Protein AF-A0A958DBQ3-F1 (afdb_monomer)

Radius of gyration: 21.66 Å; Cα contacts (8 Å, |Δi|>4): 404; chains: 1; bounding box: 48×77×52 Å

Structure (mmCIF, N/CA/C/O backbone):
data_AF-A0A958DBQ3-F1
#
_entry.id   AF-A0A958DBQ3-F1
#
loop_
_atom_site.group_PDB
_atom_site.id
_atom_site.type_symbol
_atom_site.label_atom_id
_atom_site.label_alt_id
_atom_site.label_comp_id
_atom_site.label_asym_id
_atom_site.label_entity_id
_atom_site.label_seq_id
_atom_site.pdbx_PDB_ins_code
_atom_site.Cartn_x
_atom_site.Cartn_y
_atom_site.Cartn_z
_atom_site.occupancy
_atom_site.B_iso_or_equiv
_atom_site.auth_seq_id
_atom_site.auth_comp_id
_atom_site.auth_asym_id
_atom_site.auth_atom_id
_atom_site.pdbx_PDB_model_num
ATOM 1 N N . PRO A 1 1 ? 25.104 -14.028 9.099 1.00 62.03 1 PRO A N 1
ATOM 2 C CA . PRO A 1 1 ? 24.432 -14.965 8.173 1.00 62.03 1 PRO A CA 1
ATOM 3 C C . PRO A 1 1 ? 24.845 -16.421 8.430 1.00 62.03 1 PRO A C 1
ATOM 5 O O . PRO A 1 1 ? 26.028 -16.694 8.644 1.00 62.03 1 PRO A O 1
ATOM 8 N N . SER A 1 2 ? 23.873 -17.334 8.445 1.00 80.88 2 SER A N 1
ATOM 9 C CA . SER A 1 2 ? 24.118 -18.783 8.431 1.00 80.88 2 SER A CA 1
ATOM 10 C C . SER A 1 2 ? 24.524 -19.256 7.020 1.00 80.88 2 SER A C 1
ATOM 12 O O . SER A 1 2 ? 24.366 -18.526 6.042 1.00 80.88 2 SER A O 1
ATOM 14 N N . ILE A 1 3 ? 25.065 -20.475 6.890 1.00 79.69 3 ILE A N 1
ATOM 15 C CA . ILE A 1 3 ? 25.404 -21.056 5.572 1.00 79.69 3 ILE A CA 1
ATOM 16 C C . ILE A 1 3 ? 24.143 -21.220 4.707 1.00 79.69 3 ILE A C 1
ATOM 18 O O . ILE A 1 3 ? 24.190 -20.971 3.507 1.00 79.69 3 ILE A O 1
ATOM 22 N N . GLU A 1 4 ? 23.018 -21.601 5.314 1.00 79.31 4 GLU A N 1
ATOM 23 C CA . GLU A 1 4 ? 21.733 -21.765 4.621 1.00 79.31 4 GLU A CA 1
ATOM 24 C C . GLU A 1 4 ? 21.202 -20.433 4.081 1.00 79.31 4 GLU A C 1
ATOM 26 O O . GLU A 1 4 ? 20.741 -20.377 2.946 1.00 79.31 4 GLU A O 1
ATOM 31 N N . GLU A 1 5 ? 21.345 -19.345 4.842 1.00 76.69 5 GLU A N 1
ATOM 32 C CA . GLU A 1 5 ? 20.965 -18.003 4.384 1.00 76.69 5 GLU A CA 1
ATOM 33 C C . GLU A 1 5 ? 21.815 -17.540 3.199 1.00 76.69 5 GLU A C 1
ATOM 35 O O . GLU A 1 5 ? 21.278 -17.019 2.226 1.00 76.69 5 GLU A O 1
ATOM 40 N N . ALA A 1 6 ? 23.130 -17.769 3.248 1.00 84.56 6 ALA A N 1
ATOM 41 C CA . ALA A 1 6 ? 24.018 -17.416 2.143 1.00 84.56 6 ALA A CA 1
ATOM 42 C C . ALA A 1 6 ? 23.684 -18.208 0.865 1.00 84.56 6 ALA A C 1
ATOM 44 O O . ALA A 1 6 ? 23.748 -17.665 -0.235 1.00 84.56 6 ALA A O 1
ATOM 45 N N . LEU A 1 7 ? 23.298 -19.481 0.998 1.00 85.88 7 LEU A N 1
ATOM 46 C CA . LEU A 1 7 ? 22.858 -20.301 -0.133 1.00 85.88 7 LEU A CA 1
ATOM 47 C C . LEU A 1 7 ? 21.510 -19.834 -0.698 1.00 85.88 7 LEU A C 1
ATOM 49 O O . LEU A 1 7 ? 21.363 -19.779 -1.918 1.00 85.88 7 LEU A O 1
ATOM 53 N N . ALA A 1 8 ? 20.558 -19.460 0.162 1.00 86.38 8 ALA A N 1
ATOM 54 C CA . ALA A 1 8 ? 19.279 -18.898 -0.265 1.00 86.38 8 ALA A CA 1
ATOM 55 C C . ALA A 1 8 ? 19.474 -17.583 -1.036 1.00 86.38 8 ALA A C 1
ATOM 57 O O . ALA A 1 8 ? 18.908 -17.412 -2.112 1.00 86.38 8 ALA A O 1
ATOM 58 N N . GLU A 1 9 ? 20.335 -16.687 -0.548 1.00 89.56 9 GLU A N 1
ATOM 59 C CA . GLU A 1 9 ? 20.650 -15.440 -1.251 1.00 89.56 9 GLU A CA 1
ATOM 60 C C . GLU A 1 9 ? 21.305 -15.677 -2.614 1.00 89.56 9 GLU A C 1
ATOM 62 O O . GLU A 1 9 ? 20.991 -14.950 -3.553 1.00 89.56 9 GLU A O 1
ATOM 67 N N . ILE A 1 10 ? 22.183 -16.681 -2.747 1.00 91.81 10 ILE A N 1
ATOM 68 C CA . ILE A 1 10 ? 22.793 -17.047 -4.038 1.00 91.81 10 ILE A CA 1
ATOM 69 C C . ILE A 1 10 ? 21.729 -17.549 -5.020 1.00 91.81 10 ILE A C 1
ATOM 71 O O . ILE A 1 10 ? 21.746 -17.164 -6.186 1.00 91.81 10 ILE A O 1
ATOM 75 N N . PHE A 1 11 ? 20.801 -18.389 -4.557 1.00 94.06 11 PHE A N 1
ATOM 76 C CA . PHE A 1 11 ? 19.722 -18.914 -5.395 1.00 94.06 11 PHE A CA 1
ATOM 77 C C . PHE A 1 11 ? 18.765 -17.811 -5.867 1.00 94.06 11 PHE A C 1
ATOM 79 O O . PHE A 1 11 ? 18.335 -17.824 -7.015 1.00 94.06 11 PHE A O 1
ATOM 86 N N . LEU A 1 12 ? 18.489 -16.832 -5.003 1.00 97.00 12 LEU A N 1
ATOM 87 C CA . LEU A 1 12 ? 17.578 -15.723 -5.281 1.00 97.00 12 LEU A CA 1
ATOM 88 C C . LEU A 1 12 ? 18.221 -14.567 -6.070 1.00 97.00 12 LEU A C 1
ATOM 90 O O . LEU A 1 12 ? 17.503 -13.645 -6.448 1.00 97.00 12 LEU A O 1
ATOM 94 N N . GLN A 1 13 ? 19.535 -14.584 -6.356 1.00 96.00 13 GLN A N 1
ATOM 95 C CA . GLN A 1 13 ? 20.216 -13.487 -7.079 1.00 96.00 13 GLN A CA 1
ATOM 96 C C . GLN A 1 13 ? 19.509 -13.023 -8.362 1.00 96.00 13 GLN A C 1
ATOM 98 O O . GLN A 1 13 ? 19.436 -11.808 -8.546 1.00 96.00 13 GLN A O 1
ATOM 103 N N . PRO A 1 14 ? 18.947 -13.910 -9.213 1.00 97.88 14 PRO A N 1
ATOM 104 C CA . PRO A 1 14 ? 18.244 -13.474 -10.418 1.00 97.88 14 PRO A CA 1
ATOM 105 C C . PRO A 1 14 ? 17.126 -12.464 -10.141 1.00 97.88 14 PRO A C 1
ATOM 107 O O . PRO A 1 14 ? 16.939 -11.553 -10.937 1.00 97.88 14 PRO A O 1
ATOM 110 N N . VAL A 1 15 ? 16.443 -12.579 -8.995 1.00 98.12 15 VAL A N 1
ATOM 111 C CA . VAL A 1 15 ? 15.391 -11.650 -8.551 1.00 98.12 15 VAL A CA 1
ATOM 112 C C . VAL A 1 15 ? 15.963 -10.527 -7.679 1.00 98.12 15 VAL A C 1
ATOM 114 O O . VAL A 1 15 ? 15.576 -9.368 -7.822 1.00 98.12 15 VAL A O 1
ATOM 117 N N . LEU A 1 16 ? 16.915 -10.829 -6.787 1.00 98.06 16 LEU A N 1
ATOM 118 C CA . LEU A 1 16 ? 17.450 -9.832 -5.852 1.00 98.06 16 LEU A CA 1
ATOM 119 C C . LEU A 1 16 ? 18.274 -8.740 -6.541 1.00 98.06 16 LEU A C 1
ATOM 121 O O . LEU A 1 16 ? 18.273 -7.602 -6.076 1.00 98.06 16 LEU A O 1
ATOM 125 N N . ASP A 1 17 ? 18.974 -9.049 -7.628 1.00 98.00 17 ASP A N 1
ATOM 126 C CA . ASP A 1 17 ? 19.778 -8.066 -8.357 1.00 98.00 17 ASP A CA 1
ATOM 127 C C . ASP A 1 17 ? 18.940 -6.975 -9.038 1.00 98.00 17 ASP A C 1
ATOM 129 O O . ASP A 1 17 ? 19.224 -5.795 -8.804 1.00 98.00 17 ASP A O 1
ATOM 133 N N . PRO A 1 18 ? 17.907 -7.290 -9.846 1.00 98.44 18 PRO A N 1
ATOM 134 C CA . PRO A 1 18 ? 17.014 -6.258 -10.360 1.00 98.44 18 PRO A CA 1
ATOM 135 C C . PRO A 1 18 ? 16.229 -5.574 -9.236 1.00 98.44 18 PRO A C 1
ATOM 137 O O . PRO A 1 18 ? 16.065 -4.356 -9.287 1.00 98.44 18 PRO A O 1
ATOM 140 N N . PHE A 1 19 ? 15.849 -6.296 -8.173 1.00 98.62 19 PHE A N 1
ATOM 141 C CA . PHE A 1 19 ? 15.177 -5.685 -7.025 1.00 98.62 19 PHE A CA 1
ATOM 142 C C . PHE A 1 19 ? 16.030 -4.596 -6.364 1.00 98.62 19 PHE A C 1
ATOM 144 O O . PHE A 1 19 ? 15.541 -3.497 -6.147 1.00 98.62 19 PHE A O 1
ATOM 151 N N . ARG A 1 20 ? 17.324 -4.840 -6.109 1.00 98.19 20 ARG A N 1
ATOM 152 C CA . ARG A 1 20 ? 18.241 -3.833 -5.532 1.00 98.19 20 ARG A CA 1
ATOM 153 C C . ARG A 1 20 ? 18.462 -2.626 -6.445 1.00 98.19 20 ARG A C 1
ATOM 155 O O . ARG A 1 20 ? 18.729 -1.528 -5.964 1.00 98.19 20 ARG A O 1
ATOM 162 N N . LYS A 1 21 ? 18.385 -2.811 -7.765 1.00 97.81 21 LYS A N 1
ATOM 163 C CA . LYS A 1 21 ? 18.495 -1.697 -8.721 1.00 97.81 21 LYS A CA 1
ATOM 164 C C . LYS A 1 21 ? 17.275 -0.787 -8.691 1.00 97.81 21 LYS A C 1
ATOM 166 O O . LYS A 1 21 ? 17.428 0.390 -9.002 1.00 97.81 21 LYS A O 1
ATOM 171 N N . LEU A 1 22 ? 16.108 -1.326 -8.354 1.00 98.06 22 LEU A N 1
ATOM 172 C CA . LEU A 1 22 ? 14.872 -0.571 -8.196 1.00 98.06 22 LEU A CA 1
ATOM 173 C C . LEU A 1 22 ? 14.754 0.010 -6.780 1.00 98.06 22 LEU A C 1
ATOM 175 O O . LEU A 1 22 ? 14.619 1.212 -6.610 1.00 98.06 22 LEU A 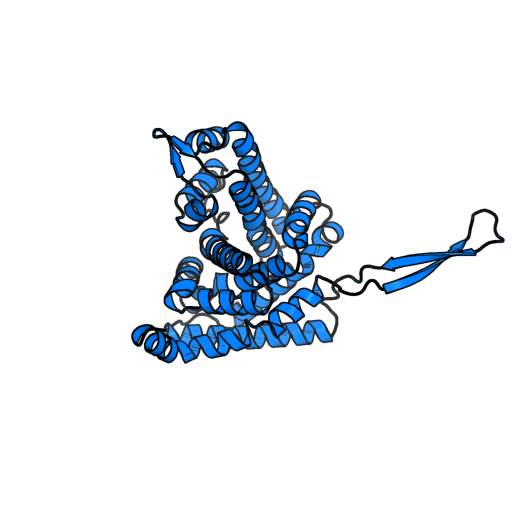O 1
ATOM 179 N N . VAL A 1 23 ? 14.851 -0.839 -5.759 1.00 97.38 23 VAL A N 1
ATOM 180 C CA . VAL A 1 23 ? 14.668 -0.472 -4.353 1.00 97.38 23 VAL A CA 1
ATOM 181 C C . VAL A 1 23 ? 16.031 -0.266 -3.703 1.00 97.38 23 VAL A C 1
ATOM 183 O O . VAL A 1 23 ? 16.661 -1.198 -3.199 1.00 97.38 23 VAL A O 1
ATOM 186 N N . ASN A 1 24 ? 16.496 0.978 -3.737 1.00 96.38 24 ASN A N 1
ATOM 187 C CA . ASN A 1 24 ? 17.701 1.447 -3.061 1.00 96.38 24 ASN A CA 1
ATOM 188 C C . ASN A 1 24 ? 17.506 2.885 -2.558 1.00 96.38 24 ASN A C 1
ATOM 190 O O . ASN A 1 24 ? 16.540 3.550 -2.922 1.00 96.38 24 ASN A O 1
ATOM 194 N N . ALA A 1 25 ? 18.432 3.344 -1.715 1.00 94.88 25 ALA A N 1
ATOM 195 C CA . ALA A 1 25 ? 18.329 4.641 -1.054 1.00 94.88 25 ALA A CA 1
ATOM 196 C C . ALA A 1 25 ? 18.290 5.815 -2.042 1.00 94.88 25 ALA A C 1
ATOM 198 O O . ALA A 1 25 ? 17.515 6.738 -1.839 1.00 94.88 25 ALA A O 1
ATOM 199 N N . GLU A 1 26 ? 19.081 5.761 -3.118 1.00 95.12 26 GLU A N 1
ATOM 200 C CA . GLU A 1 26 ? 19.128 6.813 -4.142 1.00 95.12 26 GLU A CA 1
ATOM 201 C C . GLU A 1 26 ? 17.785 6.939 -4.870 1.00 95.12 26 GLU A C 1
ATOM 203 O O . GLU A 1 26 ? 17.248 8.035 -4.970 1.00 95.12 26 GLU A O 1
ATOM 208 N N . MET A 1 27 ? 17.199 5.816 -5.301 1.00 96.62 27 MET A N 1
ATOM 209 C CA . MET A 1 27 ? 15.901 5.811 -5.982 1.00 96.62 27 MET A CA 1
ATOM 210 C C . MET A 1 27 ? 14.765 6.286 -5.070 1.00 96.62 27 MET A C 1
ATOM 212 O O . MET A 1 27 ? 13.932 7.091 -5.479 1.00 96.62 27 MET A O 1
ATOM 216 N N . LEU A 1 28 ? 14.719 5.794 -3.827 1.00 95.19 28 LEU A N 1
ATOM 217 C CA . LEU A 1 28 ? 13.678 6.194 -2.878 1.00 95.19 28 LEU A CA 1
ATOM 218 C C . LEU A 1 28 ? 13.803 7.672 -2.494 1.00 95.19 28 LEU A C 1
ATOM 220 O O . LEU A 1 28 ? 12.780 8.345 -2.396 1.00 95.19 28 LEU A O 1
ATOM 224 N N . ALA A 1 29 ? 15.026 8.182 -2.319 1.00 92.25 29 ALA A N 1
ATOM 225 C CA . ALA A 1 29 ? 15.263 9.601 -2.070 1.00 92.25 29 ALA A CA 1
ATOM 226 C C . ALA A 1 29 ? 14.830 10.453 -3.270 1.00 92.25 29 ALA A C 1
ATOM 228 O O . ALA A 1 29 ? 14.044 11.373 -3.085 1.00 92.25 29 ALA A O 1
ATOM 229 N N . ALA A 1 30 ? 15.236 10.089 -4.492 1.00 93.25 30 ALA A N 1
ATOM 230 C CA . ALA A 1 30 ? 14.870 10.818 -5.707 1.00 93.25 30 ALA A CA 1
ATOM 231 C C . ALA A 1 30 ? 13.347 10.922 -5.890 1.00 93.25 30 ALA A C 1
ATOM 233 O O . ALA A 1 30 ? 12.833 12.001 -6.152 1.00 93.25 30 ALA A O 1
ATOM 234 N N . LEU A 1 31 ? 12.607 9.825 -5.692 1.00 94.06 31 LEU A N 1
ATOM 235 C CA . LEU A 1 31 ? 11.139 9.839 -5.767 1.00 94.06 31 LEU A CA 1
ATOM 236 C C . LEU A 1 31 ? 10.495 10.628 -4.624 1.00 94.06 31 LEU A C 1
ATOM 238 O O . LEU A 1 31 ? 9.451 11.242 -4.810 1.00 94.06 31 LEU A O 1
ATOM 242 N N . THR A 1 32 ? 11.107 10.622 -3.442 1.00 90.44 32 THR A N 1
ATOM 243 C CA . THR A 1 32 ? 10.608 11.398 -2.304 1.00 90.44 32 THR A CA 1
ATOM 244 C C . THR A 1 32 ? 10.839 12.899 -2.503 1.00 90.44 32 THR A C 1
ATOM 246 O O . THR A 1 32 ? 9.987 13.697 -2.126 1.00 90.44 32 THR A O 1
ATOM 249 N N . GLU A 1 33 ? 11.948 13.297 -3.130 1.00 88.12 33 GLU A N 1
ATOM 250 C CA . GLU A 1 33 ? 12.244 14.694 -3.474 1.00 88.12 33 GLU A CA 1
ATOM 251 C C . GLU A 1 33 ? 11.235 15.285 -4.467 1.00 88.12 33 GLU A C 1
ATOM 253 O O . GLU A 1 33 ? 10.981 16.486 -4.407 1.00 88.12 33 GLU A O 1
ATOM 258 N N . VAL A 1 34 ? 10.611 14.459 -5.321 1.00 88.62 34 VAL A N 1
ATOM 259 C CA . VAL A 1 34 ? 9.531 14.900 -6.227 1.00 88.62 34 VAL A CA 1
ATOM 260 C C . VAL A 1 34 ? 8.351 15.482 -5.447 1.00 88.62 34 VAL A C 1
ATOM 262 O O . VAL A 1 34 ? 7.780 16.479 -5.866 1.00 88.62 34 VAL A O 1
ATOM 265 N N . VAL A 1 35 ? 7.997 14.875 -4.311 1.00 80.94 35 VAL A N 1
ATOM 266 C CA . VAL A 1 35 ? 6.777 15.189 -3.537 1.00 80.94 35 VAL A CA 1
ATOM 267 C C . VAL A 1 35 ? 7.037 15.958 -2.251 1.00 80.94 35 VAL A C 1
ATOM 269 O O . VAL A 1 35 ? 6.117 16.491 -1.636 1.00 80.94 35 VAL A O 1
ATOM 272 N N . MET A 1 36 ? 8.291 15.999 -1.814 1.00 73.38 36 MET A N 1
ATOM 273 C CA . MET A 1 36 ? 8.743 16.789 -0.681 1.00 73.38 36 MET A CA 1
ATOM 274 C C . MET A 1 36 ? 9.793 17.783 -1.177 1.00 73.38 36 MET A C 1
ATOM 276 O O . MET A 1 36 ? 10.992 17.534 -1.000 1.00 73.38 36 MET A O 1
ATOM 280 N N . PRO A 1 37 ? 9.382 18.910 -1.784 1.00 57.44 37 PRO A N 1
ATOM 281 C CA . PRO A 1 37 ? 10.332 19.924 -2.195 1.00 57.44 37 PRO A CA 1
ATOM 282 C C . PRO A 1 37 ? 11.106 20.384 -0.962 1.00 57.44 37 PRO A C 1
ATOM 284 O O . PRO A 1 37 ? 10.551 20.919 -0.003 1.00 57.44 37 PRO A O 1
ATOM 287 N N . VAL A 1 38 ? 12.420 20.173 -0.983 1.00 47.09 38 VAL A N 1
ATOM 288 C CA . VAL A 1 38 ? 13.342 20.699 0.037 1.00 47.09 38 VAL A CA 1
ATOM 289 C C . VAL A 1 38 ? 13.436 22.231 -0.065 1.00 47.09 38 VAL A C 1
ATOM 291 O O . VAL A 1 38 ? 13.888 22.901 0.865 1.00 47.09 38 VAL A O 1
ATOM 294 N N . ALA A 1 39 ? 13.016 22.797 -1.199 1.00 41.16 39 ALA A N 1
ATOM 295 C CA . ALA A 1 39 ? 13.152 24.203 -1.519 1.00 41.16 39 ALA A CA 1
ATOM 296 C C . ALA A 1 39 ? 11.853 24.970 -1.257 1.00 41.16 39 ALA A C 1
ATOM 298 O O . ALA A 1 39 ? 10.913 24.960 -2.044 1.00 41.16 39 ALA A O 1
ATOM 299 N N . VAL A 1 40 ? 11.884 25.712 -0.160 1.00 43.16 40 VAL A N 1
ATOM 300 C CA . VAL A 1 40 ? 11.288 27.040 -0.085 1.00 43.16 40 VAL A CA 1
ATOM 301 C C . VAL A 1 40 ? 12.002 27.916 -1.114 1.00 43.16 40 VAL A C 1
ATOM 303 O O . VAL A 1 40 ? 13.172 28.255 -0.909 1.00 43.16 40 VAL A O 1
ATOM 306 N N . GLU A 1 41 ? 11.347 28.296 -2.210 1.00 42.88 41 GLU A N 1
ATOM 307 C CA . GLU A 1 41 ? 11.800 29.492 -2.922 1.00 42.88 41 GLU A CA 1
ATOM 308 C C . GLU A 1 41 ? 11.303 30.716 -2.159 1.00 42.88 41 GLU A C 1
ATOM 310 O O . GLU A 1 41 ? 10.119 30.851 -1.851 1.00 42.88 41 GLU A O 1
ATOM 315 N N . MET A 1 42 ? 12.237 31.604 -1.832 1.00 43.22 42 MET A N 1
ATOM 316 C CA . MET A 1 42 ? 11.915 32.934 -1.343 1.00 43.22 42 MET A CA 1
ATOM 317 C C . MET A 1 42 ? 11.582 33.801 -2.546 1.00 43.22 42 MET A C 1
ATOM 319 O O . MET A 1 42 ? 12.480 34.226 -3.275 1.00 43.22 42 MET A O 1
ATOM 323 N N . ALA A 1 43 ? 10.295 34.031 -2.773 1.00 47.44 43 ALA A N 1
ATOM 324 C CA . ALA A 1 43 ? 9.859 34.992 -3.769 1.00 47.44 43 ALA A CA 1
ATOM 325 C C . ALA A 1 43 ? 9.658 36.357 -3.109 1.00 47.44 43 ALA A C 1
ATOM 327 O O . ALA A 1 43 ? 8.893 36.482 -2.151 1.00 47.44 43 ALA A O 1
ATOM 328 N N . GLU A 1 44 ? 10.317 37.382 -3.653 1.00 46.66 44 GLU A N 1
ATOM 329 C CA . GLU A 1 44 ? 10.026 38.779 -3.332 1.00 46.66 44 GLU A CA 1
ATOM 330 C C . GLU A 1 44 ? 8.705 39.163 -4.013 1.00 46.66 44 GLU A C 1
ATOM 332 O O . GLU A 1 44 ? 8.648 39.392 -5.226 1.00 46.66 44 GLU A O 1
ATOM 337 N N . VAL A 1 45 ? 7.618 39.220 -3.242 1.00 52.16 45 VAL A N 1
ATOM 338 C CA . VAL A 1 45 ? 6.332 39.729 -3.730 1.00 52.16 45 VAL A CA 1
ATOM 339 C C . VAL A 1 45 ? 6.211 41.194 -3.332 1.00 52.16 45 VAL A C 1
ATOM 341 O O . VAL A 1 45 ? 6.280 41.540 -2.153 1.00 52.16 45 VAL A O 1
ATOM 344 N N . THR A 1 46 ? 6.011 42.062 -4.325 1.00 49.94 46 THR A N 1
ATOM 345 C CA . THR A 1 46 ? 5.702 43.478 -4.103 1.00 49.94 46 THR A CA 1
ATOM 346 C C . THR A 1 46 ? 4.194 43.649 -3.991 1.00 49.94 46 THR A C 1
ATOM 348 O O . THR A 1 46 ? 3.453 43.359 -4.931 1.00 49.94 46 THR A O 1
ATOM 351 N N . VAL A 1 47 ? 3.728 44.103 -2.828 1.00 55.59 47 VAL A N 1
ATOM 352 C CA . VAL A 1 47 ? 2.309 44.396 -2.595 1.00 55.59 47 VAL A CA 1
ATOM 353 C C . VAL A 1 47 ? 2.113 45.910 -2.605 1.00 55.59 47 VAL A C 1
ATOM 355 O O . VAL A 1 47 ? 2.781 46.627 -1.859 1.00 55.59 47 VAL A O 1
ATOM 358 N N . GLU A 1 48 ? 1.211 46.398 -3.461 1.00 50.81 48 GLU A N 1
ATOM 359 C CA . GLU A 1 48 ? 0.767 47.796 -3.444 1.00 50.81 48 GLU A CA 1
ATOM 360 C C . GLU A 1 48 ? -0.154 48.013 -2.234 1.00 50.81 48 GLU A C 1
ATOM 362 O O . GLU A 1 48 ? -1.234 47.421 -2.158 1.00 50.81 48 GLU A O 1
ATOM 367 N N . GLU A 1 49 ? 0.258 48.847 -1.275 1.00 51.66 49 GLU A N 1
ATOM 368 C CA . GLU A 1 49 ? -0.630 49.263 -0.186 1.00 51.66 49 GLU A CA 1
ATOM 369 C C . GLU A 1 49 ? -1.720 50.221 -0.703 1.00 51.66 49 GLU A C 1
ATOM 371 O O . GLU A 1 49 ? -1.484 51.031 -1.603 1.00 51.66 49 GLU A O 1
ATOM 376 N N . GLU A 1 50 ? -2.925 50.157 -0.114 1.00 50.50 50 GLU A N 1
ATOM 377 C CA . GLU A 1 50 ? -4.124 50.898 -0.560 1.00 50.50 50 GLU A CA 1
ATOM 378 C C . GLU A 1 50 ? -3.942 52.434 -0.649 1.00 50.50 50 GLU A C 1
ATOM 380 O O . GLU A 1 50 ? -4.734 53.093 -1.325 1.00 50.50 50 GLU A O 1
ATOM 385 N N . ASP A 1 51 ? -2.894 53.002 -0.037 1.00 55.44 51 ASP A N 1
ATOM 386 C CA . ASP A 1 51 ? -2.560 54.437 -0.063 1.00 55.44 51 ASP A CA 1
ATOM 387 C C . ASP A 1 51 ? -1.386 54.811 -1.007 1.00 55.44 51 ASP A C 1
ATOM 389 O O . ASP A 1 51 ? -0.869 55.927 -0.956 1.00 55.44 51 ASP A O 1
ATOM 393 N N . GLY A 1 52 ? -1.009 53.928 -1.936 1.00 54.91 52 GLY A N 1
ATOM 394 C CA . GLY A 1 52 ? -0.428 54.297 -3.236 1.00 54.91 52 GLY A CA 1
ATOM 395 C C . GLY A 1 52 ? 1.009 54.836 -3.293 1.00 54.91 52 GLY A C 1
ATOM 396 O O . GLY A 1 52 ? 1.426 55.211 -4.387 1.00 54.91 52 GLY A O 1
ATOM 397 N N . ASP A 1 53 ? 1.770 54.871 -2.193 1.00 53.91 53 ASP A N 1
ATOM 398 C CA . ASP A 1 53 ? 3.159 55.381 -2.203 1.00 53.91 53 ASP A CA 1
ATOM 399 C C . ASP A 1 53 ? 4.205 54.482 -1.494 1.00 53.91 53 ASP A C 1
ATOM 401 O O . ASP A 1 53 ? 5.399 54.773 -1.590 1.00 53.91 53 ASP A O 1
ATOM 405 N N . GLU A 1 54 ? 3.821 53.370 -0.848 1.00 48.78 54 GLU A N 1
ATOM 406 C CA . GLU A 1 54 ? 4.766 52.381 -0.287 1.00 48.78 54 GLU A CA 1
ATOM 407 C C . GLU A 1 54 ? 4.491 50.965 -0.830 1.00 48.78 54 GLU A C 1
ATOM 409 O O . GLU A 1 54 ? 3.380 50.444 -0.742 1.00 48.78 54 GLU A O 1
ATOM 414 N N . LEU A 1 55 ? 5.524 50.354 -1.425 1.00 51.56 55 LEU A N 1
ATOM 415 C CA . LEU A 1 55 ? 5.553 48.936 -1.787 1.00 51.56 55 LEU A CA 1
ATOM 416 C C . LEU A 1 55 ? 6.144 48.166 -0.604 1.00 51.56 55 LEU A C 1
ATOM 418 O O . LEU A 1 55 ? 7.287 48.422 -0.220 1.00 51.56 55 LEU A O 1
ATOM 422 N N . ALA A 1 56 ? 5.389 47.226 -0.040 1.00 52.50 56 ALA A N 1
ATOM 423 C CA . ALA A 1 56 ? 5.925 46.286 0.936 1.00 52.50 56 ALA A CA 1
ATOM 424 C C . ALA A 1 56 ? 6.559 45.098 0.196 1.00 52.50 56 ALA A C 1
ATOM 426 O O . ALA A 1 56 ? 5.892 44.436 -0.604 1.00 52.50 56 ALA A O 1
ATOM 427 N N . GLU A 1 57 ? 7.842 44.839 0.456 1.00 50.16 57 GLU A N 1
ATOM 428 C CA . GLU A 1 57 ? 8.527 43.612 0.037 1.00 50.16 57 GLU A CA 1
ATOM 429 C C . GLU A 1 57 ? 8.214 42.522 1.065 1.00 50.16 57 GLU A C 1
ATOM 431 O O . GLU A 1 57 ? 8.603 42.619 2.233 1.00 50.16 57 GLU A O 1
ATOM 436 N N . LEU A 1 58 ? 7.455 41.511 0.643 1.00 52.22 58 LEU A N 1
ATOM 437 C CA . LEU A 1 58 ? 7.195 40.324 1.444 1.00 52.22 58 LEU A CA 1
ATOM 438 C C . LEU A 1 58 ? 7.968 39.146 0.872 1.00 52.22 58 LEU A C 1
ATOM 440 O O . LEU A 1 58 ? 7.813 38.775 -0.290 1.00 52.22 58 LEU A O 1
ATOM 444 N N . ASP A 1 59 ? 8.751 38.549 1.753 1.00 45.38 59 ASP A N 1
ATOM 445 C CA . ASP A 1 59 ? 9.370 37.249 1.594 1.00 45.38 59 ASP A CA 1
ATOM 446 C C . ASP A 1 59 ? 8.287 36.167 1.715 1.00 45.38 59 ASP A C 1
ATOM 448 O O . ASP A 1 59 ? 7.843 35.844 2.822 1.00 45.38 59 ASP A O 1
ATOM 452 N N . VAL A 1 60 ? 7.813 35.640 0.584 1.00 46.16 60 VAL A N 1
ATOM 453 C CA . VAL A 1 60 ? 6.807 34.569 0.569 1.00 46.16 60 VAL A CA 1
ATOM 454 C C . VAL A 1 60 ? 7.493 33.223 0.378 1.00 46.16 60 VAL A C 1
ATOM 456 O O . VAL A 1 60 ? 8.271 33.035 -0.555 1.00 46.16 60 VAL A O 1
ATOM 459 N N . GLU A 1 61 ? 7.178 32.291 1.277 1.00 45.84 61 GLU A N 1
ATOM 460 C CA . GLU A 1 61 ? 7.536 30.879 1.180 1.00 45.84 61 GLU A CA 1
ATOM 461 C C . GLU A 1 61 ? 6.688 30.246 0.066 1.00 45.84 61 GLU A C 1
ATOM 463 O O . GLU A 1 61 ? 5.497 30.002 0.266 1.00 45.84 61 GLU A O 1
ATOM 468 N N . ILE A 1 62 ? 7.257 30.034 -1.126 1.00 45.94 62 ILE A N 1
ATOM 469 C CA . ILE A 1 62 ? 6.563 29.288 -2.183 1.00 45.94 62 ILE A CA 1
ATOM 470 C C . ILE A 1 62 ? 6.939 27.815 -2.052 1.00 45.94 62 ILE A C 1
ATOM 472 O O . ILE A 1 62 ? 8.110 27.446 -2.154 1.00 45.94 62 ILE A O 1
ATOM 476 N N . VAL A 1 63 ? 5.926 26.980 -1.825 1.00 52.44 63 VAL A N 1
ATOM 477 C CA . VAL A 1 63 ? 6.028 25.530 -1.987 1.00 52.44 63 VAL A CA 1
ATOM 478 C C . VAL A 1 63 ? 5.954 25.259 -3.485 1.00 52.44 63 VAL A C 1
ATOM 480 O O . VAL A 1 63 ? 4.948 25.574 -4.115 1.00 52.44 63 VAL A O 1
ATOM 483 N N . VAL A 1 64 ? 7.034 24.748 -4.072 1.00 51.44 64 VAL A N 1
ATOM 484 C CA . VAL A 1 64 ? 7.035 24.343 -5.482 1.00 51.44 64 VAL A CA 1
ATOM 485 C C . VAL A 1 64 ? 6.287 23.018 -5.582 1.00 51.44 64 VAL A C 1
ATOM 487 O O . VAL A 1 64 ? 6.757 22.022 -5.048 1.00 51.44 64 VAL A O 1
ATOM 490 N N . GLU A 1 65 ? 5.120 23.007 -6.217 1.00 58.12 65 GLU A N 1
ATOM 491 C CA . GLU A 1 65 ? 4.352 21.780 -6.460 1.00 58.12 65 GLU A CA 1
ATOM 492 C C . GLU A 1 65 ? 5.149 20.762 -7.289 1.00 58.12 65 GLU A C 1
ATOM 494 O O . GLU A 1 65 ? 6.048 21.113 -8.063 1.00 58.12 65 GLU A O 1
ATOM 499 N N . ALA A 1 66 ? 4.819 19.481 -7.118 1.00 65.06 66 ALA A N 1
ATOM 500 C CA . ALA A 1 66 ? 5.446 18.396 -7.854 1.00 65.06 66 ALA A CA 1
ATOM 501 C C . ALA A 1 66 ? 5.049 18.462 -9.340 1.00 65.06 66 ALA A C 1
ATOM 503 O O . ALA A 1 66 ? 4.000 17.960 -9.738 1.00 65.06 66 ALA A O 1
ATOM 504 N N . ASP A 1 67 ? 5.898 19.045 -10.190 1.00 80.75 67 ASP A N 1
ATOM 505 C CA . ASP A 1 67 ? 5.685 19.009 -11.641 1.00 80.75 67 ASP A CA 1
ATOM 506 C C . ASP A 1 67 ? 6.064 17.630 -12.204 1.00 80.75 67 ASP A C 1
ATOM 508 O O . ASP A 1 67 ? 7.193 17.386 -12.657 1.00 80.75 67 ASP A O 1
ATOM 512 N N . LEU A 1 68 ? 5.091 16.716 -12.168 1.00 85.81 68 LEU A N 1
ATOM 513 C CA . LEU A 1 68 ? 5.215 15.384 -12.752 1.00 85.81 68 LEU A CA 1
ATOM 514 C C . LEU A 1 68 ? 5.419 15.428 -14.272 1.00 85.81 68 LEU A C 1
ATOM 516 O O . LEU A 1 68 ? 5.960 14.472 -14.824 1.00 85.81 68 LEU A O 1
ATOM 520 N N . GLU A 1 69 ? 5.044 16.512 -14.960 1.00 87.75 69 GLU A N 1
ATOM 521 C CA . GLU A 1 69 ? 5.260 16.673 -16.403 1.00 87.75 69 GLU A CA 1
ATOM 522 C C . GLU A 1 69 ? 6.674 17.169 -16.741 1.00 87.75 69 GLU A C 1
ATOM 524 O O . GLU A 1 69 ? 7.079 17.149 -17.912 1.00 87.75 69 GLU A O 1
ATOM 529 N N . SER A 1 70 ? 7.456 17.580 -15.738 1.00 90.56 70 SER A N 1
ATOM 530 C CA . SER A 1 70 ? 8.809 18.071 -15.965 1.00 90.56 70 SER A CA 1
ATOM 531 C C . SER A 1 70 ? 9.686 17.002 -16.645 1.00 90.56 70 SER A C 1
ATOM 533 O O . SER A 1 70 ? 9.603 15.810 -16.322 1.00 90.56 70 SER A O 1
ATOM 535 N N . PRO A 1 71 ? 10.576 17.390 -17.583 1.00 92.81 71 PRO A N 1
ATOM 536 C CA . PRO A 1 71 ? 11.406 16.428 -18.307 1.00 92.81 71 PRO A CA 1
ATOM 537 C C . PRO A 1 71 ? 12.266 15.545 -17.397 1.00 92.81 71 PRO A C 1
ATOM 539 O O . PRO A 1 71 ? 12.465 14.371 -17.702 1.00 92.81 71 PRO A O 1
ATOM 542 N N . ASP A 1 72 ? 12.766 16.095 -16.288 1.00 92.19 72 ASP A N 1
ATOM 543 C CA . ASP A 1 72 ? 13.619 15.363 -15.350 1.00 92.19 72 ASP A CA 1
ATOM 544 C C . ASP A 1 72 ? 12.817 14.315 -14.561 1.00 92.19 72 ASP A C 1
ATOM 546 O O . ASP A 1 72 ? 13.276 13.178 -14.419 1.00 92.19 72 ASP A O 1
ATOM 550 N N . VAL A 1 73 ? 11.592 14.645 -14.125 1.00 93.62 73 VAL A N 1
ATOM 551 C CA . VAL A 1 73 ? 10.698 13.683 -13.460 1.00 93.62 73 VAL A CA 1
ATO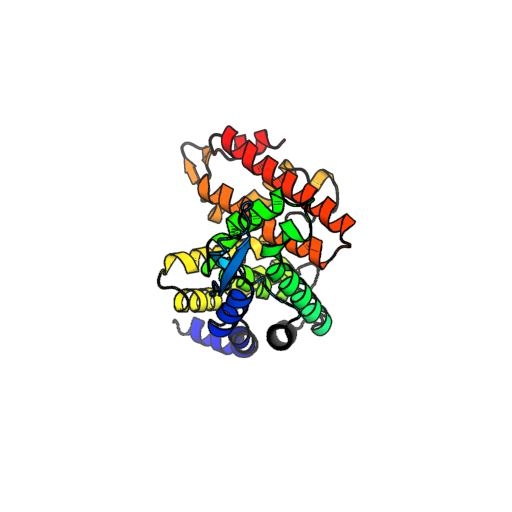M 552 C C . VAL A 1 73 ? 10.239 12.603 -14.438 1.00 93.62 73 VAL A C 1
ATOM 554 O O . VAL A 1 73 ? 10.278 11.423 -14.098 1.00 93.62 73 VAL A O 1
ATOM 557 N N . GLN A 1 74 ? 9.905 12.954 -15.681 1.00 96.69 74 GLN A N 1
ATOM 558 C CA . GLN A 1 74 ? 9.541 11.965 -16.701 1.00 96.69 74 GLN A CA 1
ATOM 559 C C . GLN A 1 74 ? 10.686 10.983 -17.001 1.00 96.69 74 GLN A C 1
ATOM 561 O O . GLN A 1 74 ? 10.451 9.780 -17.103 1.00 96.69 74 GLN A O 1
ATOM 566 N N . VAL A 1 75 ? 11.937 11.457 -17.059 1.00 97.56 75 VAL A N 1
ATOM 567 C CA . VAL A 1 75 ? 13.117 10.584 -17.200 1.00 97.56 75 VAL A CA 1
ATOM 568 C C . VAL A 1 75 ? 13.281 9.653 -15.993 1.00 97.56 75 VAL A C 1
ATOM 570 O O . VAL A 1 75 ? 13.624 8.482 -16.170 1.00 97.56 75 VAL A O 1
ATOM 573 N N . LEU A 1 76 ? 13.029 10.142 -14.774 1.00 97.56 76 LEU A N 1
ATOM 574 C CA . LEU A 1 76 ? 13.049 9.316 -13.565 1.00 97.56 76 LEU A CA 1
ATOM 575 C C . LEU A 1 76 ? 11.964 8.229 -13.611 1.00 97.56 76 LEU A C 1
ATOM 577 O O . LEU A 1 76 ? 12.262 7.062 -13.358 1.00 97.56 76 LEU A O 1
ATOM 581 N N . LEU A 1 77 ? 10.730 8.585 -13.975 1.00 98.00 77 LEU A N 1
ATOM 582 C CA . LEU A 1 77 ? 9.609 7.646 -14.087 1.00 98.00 77 LEU A CA 1
ATOM 583 C C . LEU A 1 77 ? 9.849 6.591 -15.180 1.00 98.00 77 LEU A C 1
ATOM 585 O O . LEU A 1 77 ? 9.583 5.408 -14.953 1.00 98.00 77 LEU A O 1
ATOM 589 N N . ASP A 1 78 ? 10.433 6.978 -16.318 1.00 98.31 78 ASP A N 1
ATOM 590 C CA . ASP A 1 78 ? 10.864 6.054 -17.376 1.00 98.31 78 ASP A CA 1
ATOM 591 C C . ASP A 1 78 ? 11.912 5.045 -16.865 1.00 98.31 78 ASP A C 1
ATOM 593 O O . ASP A 1 78 ? 11.812 3.843 -17.141 1.00 98.31 78 ASP A O 1
ATOM 597 N N . ASP A 1 79 ? 12.912 5.503 -16.098 1.00 98.50 79 ASP A N 1
ATOM 598 C CA . ASP A 1 79 ? 13.936 4.628 -15.505 1.00 98.50 79 ASP A CA 1
ATOM 599 C C . ASP A 1 79 ? 13.329 3.674 -14.463 1.00 98.50 79 ASP A C 1
ATOM 601 O O . ASP A 1 79 ? 13.636 2.476 -14.459 1.00 98.50 79 ASP A O 1
ATOM 605 N N . VAL A 1 80 ? 12.420 4.167 -13.614 1.00 98.56 80 VAL A N 1
ATOM 606 C CA . VAL A 1 80 ? 11.689 3.343 -12.639 1.00 98.56 80 VAL A CA 1
ATOM 607 C C . VAL A 1 80 ? 10.872 2.266 -13.345 1.00 98.56 80 VAL A C 1
ATOM 609 O O . VAL A 1 80 ? 11.004 1.088 -13.002 1.00 98.56 80 VAL A O 1
ATOM 612 N N . GLN A 1 81 ? 10.094 2.629 -14.367 1.00 98.69 81 GLN A N 1
ATOM 613 C CA . GLN A 1 81 ? 9.291 1.683 -15.139 1.00 98.69 81 GLN A CA 1
ATOM 614 C C . GLN A 1 81 ? 10.171 0.614 -15.800 1.00 98.69 81 GLN A C 1
ATOM 616 O O . GLN A 1 81 ? 9.875 -0.579 -15.703 1.00 98.69 81 GLN A O 1
ATOM 621 N N . ALA A 1 82 ? 11.290 1.002 -16.420 1.00 98.69 82 ALA A N 1
ATOM 622 C CA . ALA A 1 82 ? 12.213 0.062 -17.057 1.00 98.69 82 ALA A CA 1
ATOM 623 C C . ALA A 1 82 ? 12.846 -0.919 -16.049 1.00 98.69 82 ALA A C 1
ATOM 625 O O . ALA A 1 82 ? 12.998 -2.119 -16.326 1.00 98.69 82 ALA A O 1
ATOM 626 N N . ARG A 1 83 ? 13.200 -0.440 -14.851 1.00 98.75 83 ARG A N 1
ATOM 627 C CA . ARG A 1 83 ? 13.729 -1.281 -13.765 1.00 98.75 83 ARG A CA 1
ATOM 628 C C . ARG A 1 83 ? 12.670 -2.206 -13.192 1.00 98.75 83 ARG A C 1
ATOM 630 O O . ARG A 1 83 ? 12.972 -3.376 -12.955 1.00 98.75 83 ARG A O 1
ATOM 637 N N . TYR A 1 84 ? 11.448 -1.716 -13.013 1.00 98.75 84 TYR A N 1
ATOM 638 C CA . TYR A 1 84 ? 10.325 -2.522 -12.552 1.00 98.75 84 TYR A CA 1
ATOM 639 C C . TYR A 1 84 ? 9.971 -3.615 -13.564 1.00 98.75 84 TYR A C 1
ATOM 641 O O . TYR A 1 84 ? 9.841 -4.776 -13.187 1.00 98.75 84 TYR A O 1
ATOM 649 N N . GLN A 1 85 ? 9.952 -3.299 -14.860 1.00 98.69 85 GLN A N 1
ATOM 650 C CA . GLN A 1 85 ? 9.774 -4.288 -15.924 1.00 98.69 85 GLN A CA 1
ATOM 651 C C . GLN A 1 85 ? 10.878 -5.358 -15.900 1.00 98.69 85 GLN A C 1
ATOM 653 O O . GLN A 1 85 ? 10.604 -6.549 -16.036 1.00 98.69 85 GLN A O 1
ATOM 658 N N . THR A 1 86 ? 12.134 -4.954 -15.679 1.00 98.69 86 THR A N 1
ATOM 659 C CA . THR A 1 86 ? 13.260 -5.895 -15.537 1.00 98.69 86 THR A CA 1
ATOM 660 C C . THR A 1 86 ? 13.085 -6.804 -14.315 1.00 98.69 86 THR A C 1
ATOM 662 O O . THR A 1 86 ? 13.373 -7.999 -14.391 1.00 98.69 86 THR A O 1
ATOM 665 N N . LEU A 1 87 ? 12.608 -6.258 -13.193 1.00 98.69 87 LEU A N 1
ATOM 666 C CA . LEU A 1 87 ? 12.278 -7.032 -11.998 1.00 98.69 87 LEU A CA 1
ATOM 667 C C . LEU A 1 87 ? 11.143 -8.023 -12.274 1.00 98.69 87 LEU A C 1
ATOM 669 O O . LEU A 1 87 ? 11.308 -9.203 -11.988 1.00 98.69 87 LEU A O 1
ATOM 673 N N . LEU A 1 88 ? 10.034 -7.577 -12.863 1.00 98.56 88 LEU A N 1
ATOM 674 C CA . LEU A 1 88 ? 8.900 -8.431 -13.217 1.00 98.56 88 LEU A CA 1
ATOM 675 C C . LEU A 1 88 ? 9.307 -9.567 -14.160 1.00 98.56 88 LEU A C 1
ATOM 677 O O . LEU A 1 88 ? 8.883 -10.699 -13.949 1.00 98.56 88 LEU A O 1
ATOM 681 N N . GLN A 1 89 ? 10.174 -9.301 -15.143 1.00 98.50 89 GLN A N 1
ATOM 682 C CA . GLN A 1 89 ? 10.706 -10.353 -16.010 1.00 98.50 89 GLN A CA 1
ATOM 683 C C . GLN A 1 89 ? 11.501 -11.388 -15.209 1.00 98.50 89 GLN A C 1
ATOM 685 O O . GLN A 1 89 ? 11.301 -12.584 -15.386 1.00 98.50 89 GLN A O 1
ATOM 690 N N . ALA A 1 90 ? 12.367 -10.946 -14.294 1.00 98.44 90 ALA A N 1
ATOM 691 C CA . ALA A 1 90 ? 13.124 -11.861 -13.445 1.00 98.44 90 ALA A CA 1
ATOM 692 C C . ALA A 1 90 ? 12.223 -12.674 -12.502 1.00 98.44 90 ALA A C 1
ATOM 694 O O . ALA A 1 90 ? 12.495 -13.847 -12.260 1.00 98.44 90 ALA A O 1
ATOM 695 N N . VAL A 1 91 ? 11.152 -12.066 -11.985 1.00 98.12 91 VAL A N 1
ATOM 696 C CA . VAL A 1 91 ? 10.129 -12.743 -11.179 1.00 98.12 91 VAL A CA 1
ATOM 697 C C . VAL A 1 91 ? 9.400 -13.801 -12.008 1.00 98.12 91 VAL A C 1
ATOM 699 O O . VAL A 1 91 ? 9.308 -14.942 -11.561 1.00 98.12 91 VAL A O 1
ATOM 702 N N . ALA A 1 92 ? 8.933 -13.452 -13.211 1.00 97.50 92 ALA A N 1
ATOM 703 C CA . ALA A 1 92 ? 8.265 -14.377 -14.124 1.00 97.50 92 ALA A CA 1
ATOM 704 C C . ALA A 1 92 ? 9.184 -15.549 -14.502 1.00 97.50 92 ALA A C 1
ATOM 706 O O . ALA A 1 92 ? 8.795 -16.703 -14.354 1.00 97.50 92 ALA A O 1
ATOM 707 N N . ASP A 1 93 ? 10.432 -15.275 -14.885 1.00 97.62 93 ASP A N 1
ATOM 708 C CA . ASP A 1 93 ? 11.407 -16.309 -15.245 1.00 97.62 93 ASP A CA 1
ATOM 709 C C . ASP A 1 93 ? 11.719 -17.245 -14.065 1.00 97.62 93 ASP A C 1
ATOM 711 O O . ASP A 1 93 ? 11.887 -18.451 -14.245 1.00 97.62 93 ASP A O 1
ATOM 715 N N . PHE A 1 94 ? 11.814 -16.698 -12.849 1.00 97.56 94 PHE A N 1
ATOM 716 C CA . PHE A 1 94 ? 12.172 -17.456 -11.651 1.00 97.56 94 PHE A CA 1
ATOM 717 C C . PHE A 1 94 ? 11.012 -18.290 -11.095 1.00 97.56 94 PHE A C 1
ATOM 719 O O . PHE A 1 94 ? 11.236 -19.395 -10.604 1.00 97.56 94 PHE A O 1
ATOM 726 N N . ALA A 1 95 ? 9.789 -17.762 -11.155 1.00 96.25 95 ALA A N 1
ATOM 727 C CA . ALA A 1 95 ? 8.579 -18.420 -10.665 1.00 96.25 95 ALA A CA 1
ATOM 728 C C . ALA A 1 95 ? 7.794 -19.159 -11.765 1.00 96.25 95 ALA A C 1
ATOM 730 O O . ALA A 1 95 ? 6.708 -19.664 -11.490 1.00 96.25 95 ALA A O 1
ATOM 731 N N . GLU A 1 96 ? 8.345 -19.233 -12.981 1.00 95.50 96 GLU A N 1
ATOM 732 C CA . GLU A 1 96 ? 7.722 -19.847 -14.163 1.00 95.50 96 GLU A CA 1
ATOM 733 C C . GLU A 1 96 ? 6.347 -19.229 -14.504 1.00 95.50 96 GLU A C 1
ATOM 735 O O . GLU A 1 96 ? 5.400 -19.925 -14.865 1.00 95.50 96 GLU A O 1
ATOM 740 N N . GLY A 1 97 ? 6.239 -17.905 -14.366 1.00 94.50 97 GLY A N 1
ATOM 741 C CA . GLY A 1 97 ? 5.049 -17.119 -14.689 1.00 94.50 97 GLY A CA 1
ATOM 742 C C . GLY A 1 97 ? 4.953 -16.728 -16.166 1.00 94.50 97 GLY A C 1
ATOM 743 O O . GLY A 1 97 ? 5.960 -16.578 -16.856 1.00 94.50 97 GLY A O 1
ATOM 744 N N . GLU A 1 98 ? 3.723 -16.522 -16.642 1.00 92.31 98 GLU A N 1
ATOM 745 C CA . GLU A 1 98 ? 3.414 -16.114 -18.024 1.00 92.31 98 GLU A CA 1
ATOM 746 C C . GLU A 1 98 ? 2.680 -14.757 -18.092 1.00 92.31 98 GLU A C 1
ATOM 748 O O . GLU A 1 98 ? 2.052 -14.434 -19.102 1.00 92.31 98 GLU A O 1
ATOM 753 N N . GLY A 1 99 ? 2.722 -13.963 -17.014 1.00 91.38 99 GLY A N 1
ATOM 754 C CA . GLY A 1 99 ? 2.056 -12.662 -16.945 1.00 91.38 99 GLY A CA 1
ATOM 755 C C . GLY A 1 99 ? 2.592 -11.652 -17.966 1.00 91.38 99 GLY A C 1
ATOM 756 O O . GLY A 1 99 ? 3.751 -11.707 -18.385 1.00 91.38 99 GLY A O 1
ATOM 757 N N . ASP A 1 100 ? 1.754 -10.687 -18.355 1.00 96.00 100 ASP A N 1
ATOM 758 C CA . ASP A 1 100 ? 2.160 -9.604 -19.256 1.00 96.00 100 ASP A CA 1
ATOM 759 C C . ASP A 1 100 ? 3.006 -8.568 -18.502 1.00 96.00 100 ASP A C 1
ATOM 761 O O . ASP A 1 100 ? 2.515 -7.579 -17.958 1.00 96.00 100 ASP A O 1
ATOM 765 N N . VAL A 1 101 ? 4.313 -8.823 -18.468 1.00 96.94 101 VAL A N 1
ATOM 766 C CA . VAL A 1 101 ? 5.314 -7.998 -17.782 1.00 96.94 101 VAL A CA 1
ATOM 767 C C . VAL A 1 101 ? 5.294 -6.535 -18.245 1.00 96.94 101 VAL A C 1
ATOM 769 O O . VAL A 1 101 ? 5.536 -5.639 -17.439 1.00 96.94 101 VAL A O 1
ATOM 772 N N . ALA A 1 102 ? 5.008 -6.269 -19.523 1.00 97.44 102 ALA A N 1
ATOM 773 C CA . ALA A 1 102 ? 4.980 -4.903 -20.041 1.00 97.44 102 ALA A CA 1
ATOM 774 C C . ALA A 1 102 ? 3.725 -4.153 -19.573 1.00 97.44 102 ALA A C 1
ATOM 776 O O . ALA A 1 102 ? 3.832 -3.005 -19.142 1.00 97.44 102 ALA A O 1
ATOM 777 N N . ALA A 1 103 ? 2.562 -4.811 -19.607 1.00 97.50 103 ALA A N 1
ATOM 778 C CA . ALA A 1 103 ? 1.320 -4.236 -19.095 1.00 97.50 103 ALA A CA 1
ATOM 779 C C . ALA A 1 103 ? 1.401 -3.964 -17.585 1.00 97.50 103 ALA A C 1
ATOM 781 O O . ALA A 1 103 ? 1.073 -2.866 -17.148 1.00 97.50 103 ALA A O 1
ATOM 782 N N . LEU A 1 104 ? 1.928 -4.914 -16.804 1.00 97.94 104 LEU A N 1
ATOM 783 C CA . LEU A 1 104 ? 2.111 -4.751 -15.357 1.00 97.94 104 LEU A CA 1
ATOM 784 C C . LEU A 1 104 ? 3.085 -3.617 -15.011 1.00 97.94 104 LEU A C 1
ATOM 786 O O . LEU A 1 104 ? 2.907 -2.930 -14.007 1.00 97.94 104 LEU A O 1
ATOM 790 N N . ALA A 1 105 ? 4.119 -3.401 -15.830 1.00 98.38 105 ALA A N 1
ATOM 791 C CA . ALA A 1 105 ? 5.034 -2.285 -15.627 1.00 98.38 105 ALA A CA 1
ATOM 792 C C . ALA A 1 105 ? 4.398 -0.927 -15.942 1.00 98.38 105 ALA A C 1
ATOM 794 O O . ALA A 1 105 ? 4.694 0.044 -15.251 1.00 98.38 105 ALA A O 1
ATOM 795 N N . ALA A 1 106 ? 3.532 -0.853 -16.956 1.00 97.88 106 ALA A N 1
ATOM 796 C CA . ALA A 1 106 ? 2.747 0.349 -17.232 1.00 97.88 106 ALA A CA 1
ATOM 797 C C . ALA A 1 106 ? 1.755 0.644 -16.095 1.00 97.88 106 ALA A C 1
ATOM 799 O O . ALA A 1 106 ? 1.775 1.744 -15.562 1.00 97.88 106 ALA A O 1
ATOM 800 N N . GLU A 1 107 ? 1.005 -0.360 -15.629 1.00 97.25 107 GLU A N 1
ATOM 801 C CA . GLU A 1 107 ? 0.090 -0.220 -14.483 1.00 97.25 107 GLU A CA 1
ATOM 802 C C . GLU A 1 107 ? 0.828 0.253 -13.217 1.00 97.25 107 GLU A C 1
ATOM 804 O O . GLU A 1 107 ? 0.352 1.121 -12.485 1.00 97.25 107 GLU A O 1
ATOM 809 N N . ASN A 1 108 ? 2.033 -0.271 -12.963 1.00 97.81 108 ASN A N 1
ATOM 810 C CA . ASN A 1 108 ? 2.846 0.191 -11.842 1.00 97.81 108 ASN A CA 1
ATOM 811 C C . ASN A 1 108 ? 3.297 1.649 -12.000 1.00 97.81 108 ASN A C 1
ATOM 813 O O . ASN A 1 108 ? 3.360 2.359 -10.999 1.00 97.81 108 ASN A O 1
ATOM 817 N N . ARG A 1 109 ? 3.594 2.113 -13.219 1.00 97.88 109 ARG A N 1
ATOM 818 C CA . ARG A 1 109 ? 3.894 3.530 -13.458 1.00 97.88 109 ARG A CA 1
ATOM 819 C C . ARG A 1 109 ? 2.673 4.399 -13.169 1.00 97.88 109 ARG A C 1
ATOM 821 O O . ARG A 1 109 ? 2.810 5.345 -12.403 1.00 97.88 109 ARG A O 1
ATOM 828 N N . ASP A 1 110 ? 1.506 4.048 -13.701 1.00 97.06 110 ASP A N 1
ATOM 829 C CA . ASP A 1 110 ? 0.271 4.822 -13.508 1.00 97.06 110 ASP A CA 1
ATOM 830 C C . ASP A 1 110 ? -0.072 4.946 -12.009 1.00 97.06 110 ASP A C 1
ATOM 832 O O . ASP A 1 110 ? -0.400 6.022 -11.499 1.00 97.06 110 ASP A O 1
ATOM 836 N N . GLY A 1 111 ? 0.099 3.853 -11.257 1.00 97.75 111 GLY A N 1
ATOM 837 C CA . GLY A 1 111 ? -0.049 3.866 -9.803 1.00 97.75 111 GLY A CA 1
ATOM 838 C C . GLY A 1 111 ? 1.031 4.679 -9.073 1.00 97.75 111 GLY A C 1
ATOM 839 O O . GLY A 1 111 ? 0.735 5.277 -8.040 1.00 97.75 111 GLY A O 1
ATOM 840 N N . LEU A 1 112 ? 2.266 4.734 -9.591 1.00 98.06 112 LEU A N 1
ATOM 841 C CA . LEU A 1 112 ? 3.335 5.559 -9.017 1.00 98.06 112 LEU A CA 1
ATOM 842 C C . LEU A 1 112 ? 3.037 7.042 -9.219 1.00 98.06 112 LEU A C 1
ATOM 844 O O . LEU A 1 112 ? 3.134 7.805 -8.268 1.00 98.06 112 LEU A O 1
ATOM 848 N N . GLU A 1 113 ? 2.649 7.442 -10.428 1.00 96.62 113 GLU A N 1
ATOM 849 C CA . GLU A 1 113 ? 2.259 8.822 -10.735 1.00 96.62 113 GLU A CA 1
ATOM 850 C C . GLU A 1 113 ? 1.092 9.263 -9.845 1.00 96.62 113 GLU A C 1
ATOM 852 O O . GLU A 1 113 ? 1.166 10.310 -9.207 1.00 96.62 113 GLU A O 1
ATOM 857 N N . THR A 1 114 ? 0.084 8.399 -9.687 1.00 96.31 114 THR A N 1
ATOM 858 C CA . THR A 1 114 ? -1.032 8.613 -8.753 1.00 96.31 114 THR A CA 1
ATOM 859 C C . THR A 1 114 ? -0.561 8.770 -7.306 1.00 96.31 114 THR A C 1
ATOM 861 O O . THR A 1 114 ? -1.046 9.630 -6.577 1.00 96.31 114 THR A O 1
ATOM 864 N N . LEU A 1 115 ? 0.369 7.925 -6.851 1.00 95.94 115 LEU A N 1
ATOM 865 C CA . LEU A 1 115 ? 0.924 8.008 -5.501 1.00 95.94 115 LEU A CA 1
ATOM 866 C C . LEU A 1 115 ? 1.682 9.328 -5.288 1.00 95.94 115 LEU A C 1
ATOM 868 O O . LEU A 1 115 ? 1.583 9.916 -4.210 1.00 95.94 115 LEU A O 1
ATOM 872 N N . LEU A 1 116 ? 2.428 9.784 -6.296 1.00 94.12 116 LEU A N 1
ATOM 873 C CA . LEU A 1 116 ? 3.202 11.020 -6.229 1.00 94.12 116 LEU A CA 1
ATOM 874 C C . LEU A 1 116 ? 2.322 12.276 -6.334 1.00 94.12 116 LEU A C 1
ATOM 876 O O . LEU A 1 116 ? 2.694 13.298 -5.774 1.00 94.12 116 LEU A O 1
ATOM 880 N N . SER A 1 117 ? 1.146 12.211 -6.964 1.00 92.31 117 SER A N 1
ATOM 881 C CA . SER A 1 117 ? 0.210 13.345 -7.040 1.00 92.31 117 SER A CA 1
ATOM 882 C C . SER A 1 117 ? -0.686 13.512 -5.805 1.00 92.31 117 SER A C 1
ATOM 884 O O . SER A 1 117 ? -1.404 14.503 -5.686 1.00 92.31 117 SER A O 1
ATOM 886 N N . LEU A 1 118 ? -0.649 12.574 -4.847 1.00 92.38 118 LEU A N 1
ATOM 887 C CA . LEU A 1 118 ? -1.484 12.633 -3.640 1.00 92.38 118 LEU A CA 1
ATOM 888 C C . LEU A 1 118 ? -1.358 13.913 -2.789 1.00 92.38 118 LEU A C 1
ATOM 890 O O . LEU A 1 118 ? -2.369 14.274 -2.180 1.00 92.38 118 LEU A O 1
ATOM 894 N N . PRO A 1 119 ? -0.195 14.593 -2.682 1.00 89.19 119 PRO A N 1
ATOM 895 C CA . PRO A 1 119 ? -0.106 15.879 -1.986 1.00 89.19 119 PRO A CA 1
ATOM 896 C C . PRO A 1 119 ? -1.074 16.932 -2.537 1.00 89.19 119 PRO A C 1
ATOM 898 O O . PRO A 1 119 ? -1.656 17.684 -1.756 1.00 89.19 119 PRO A O 1
ATOM 901 N N . ASP A 1 120 ? -1.324 16.904 -3.846 1.00 88.38 120 ASP A N 1
ATOM 902 C CA . ASP A 1 120 ? -2.130 17.895 -4.563 1.00 88.38 120 ASP A CA 1
ATOM 903 C C . ASP A 1 120 ? -3.603 17.464 -4.688 1.00 88.38 120 ASP A C 1
ATOM 905 O O . ASP A 1 120 ? -4.426 18.147 -5.301 1.00 88.38 120 ASP A O 1
ATOM 909 N N . LEU A 1 121 ? -3.979 16.334 -4.070 1.00 91.12 121 LEU A N 1
ATOM 910 C CA . LEU A 1 121 ? -5.309 15.731 -4.201 1.00 91.12 121 LEU A CA 1
ATOM 911 C C . LEU A 1 121 ? -6.442 16.694 -3.821 1.00 91.12 121 LEU A C 1
ATOM 913 O O . LEU A 1 121 ? -7.490 16.685 -4.461 1.00 91.12 121 LEU A O 1
ATOM 917 N N . ALA A 1 122 ? -6.254 17.513 -2.781 1.00 90.56 122 ALA A N 1
ATOM 918 C CA . ALA A 1 122 ? -7.274 18.467 -2.337 1.00 90.56 122 ALA A CA 1
ATOM 919 C C . ALA A 1 122 ? -7.528 19.581 -3.365 1.00 90.56 122 ALA A C 1
ATOM 921 O O . ALA A 1 122 ? -8.650 20.075 -3.465 1.00 90.56 122 ALA A O 1
ATOM 922 N N . GLU A 1 123 ? -6.491 19.985 -4.099 1.00 89.31 123 GLU A N 1
ATOM 923 C CA . GLU A 1 123 ? -6.582 21.016 -5.129 1.00 89.31 123 GLU A CA 1
ATOM 924 C C . GLU A 1 123 ? -7.178 20.455 -6.417 1.00 89.31 123 GLU A C 1
ATOM 926 O O . GLU A 1 123 ? -8.102 21.042 -6.982 1.00 89.31 123 GLU A O 1
ATOM 931 N N . GLN A 1 124 ? -6.690 19.290 -6.844 1.00 89.56 124 GLN A N 1
ATOM 932 C CA . GLN A 1 124 ? -7.158 18.620 -8.054 1.00 89.56 124 GLN A CA 1
ATOM 933 C C . GLN A 1 124 ? -8.601 18.125 -7.912 1.00 89.56 124 GLN A C 1
ATOM 935 O O . GLN A 1 124 ? -9.360 18.156 -8.878 1.00 89.56 124 GLN A O 1
ATOM 940 N N . MET A 1 125 ? -8.986 17.678 -6.711 1.00 94.06 125 MET A N 1
ATOM 941 C CA . MET A 1 125 ? -10.287 17.065 -6.433 1.00 94.06 125 MET A CA 1
ATOM 942 C C . MET A 1 125 ? -10.891 17.613 -5.128 1.00 94.06 125 MET A C 1
ATOM 944 O O . MET A 1 125 ? -10.843 16.946 -4.085 1.00 94.06 125 MET A O 1
ATOM 948 N N . PRO A 1 126 ? -11.499 18.814 -5.150 1.00 93.94 126 PRO A N 1
ATOM 949 C CA . PRO A 1 126 ? -12.068 19.447 -3.957 1.00 93.94 126 PRO A CA 1
ATOM 950 C C . PRO A 1 126 ? -13.130 18.599 -3.237 1.00 93.94 126 PRO A C 1
ATOM 952 O O . PRO A 1 126 ? -13.301 18.695 -2.023 1.00 93.94 126 PRO A O 1
ATOM 955 N N . GLU A 1 127 ? -13.834 17.720 -3.953 1.00 94.88 127 GLU A N 1
ATOM 956 C CA . GLU A 1 127 ? -14.798 16.764 -3.400 1.00 94.88 127 GLU A CA 1
ATOM 957 C C . GLU A 1 127 ? -14.159 15.781 -2.405 1.00 94.88 127 GLU A C 1
ATOM 959 O O . GLU A 1 127 ? -14.844 15.236 -1.534 1.00 94.88 127 GLU A O 1
ATOM 964 N N . LEU A 1 128 ? -12.847 15.566 -2.516 1.00 95.88 128 LEU A N 1
ATOM 965 C CA . LEU A 1 128 ? -12.062 14.665 -1.682 1.00 95.88 128 LEU A CA 1
ATOM 966 C C . LEU A 1 128 ? -11.306 15.387 -0.558 1.00 95.88 128 LEU A C 1
ATOM 968 O O . LEU A 1 128 ? -10.469 14.758 0.082 1.00 95.88 128 LEU A O 1
ATOM 972 N N . GLU A 1 129 ? -11.622 16.647 -0.236 1.00 94.25 129 GLU A N 1
ATOM 973 C CA . GLU A 1 129 ? -10.913 17.459 0.774 1.00 94.25 129 GLU A CA 1
ATOM 974 C C . GLU A 1 129 ? -10.646 16.707 2.098 1.00 94.25 129 GLU A C 1
ATOM 976 O O . GLU A 1 129 ? -9.526 16.695 2.608 1.00 94.25 129 GLU A O 1
ATOM 981 N N . GLN A 1 130 ? -11.644 16.006 2.651 1.00 92.88 130 GLN A N 1
ATOM 982 C CA . GLN A 1 130 ? -11.478 15.244 3.903 1.00 92.88 130 GLN A CA 1
ATOM 983 C C . GLN A 1 130 ? -10.550 14.029 3.755 1.00 92.88 130 GLN A C 1
ATOM 985 O O . GLN A 1 130 ? -9.835 13.656 4.692 1.00 92.88 130 GLN A O 1
ATOM 990 N N . VAL A 1 131 ? -10.577 13.393 2.585 1.00 95.69 131 VAL A N 1
ATOM 991 C CA . VAL A 1 131 ? -9.715 12.254 2.254 1.00 95.69 131 VAL A CA 1
ATOM 992 C C . VAL A 1 131 ? -8.289 12.747 2.058 1.00 95.69 131 VAL A C 1
ATOM 994 O O . VAL A 1 131 ? -7.374 12.191 2.661 1.00 95.69 131 VAL A O 1
ATOM 997 N N . ALA A 1 132 ? -8.111 13.830 1.301 1.00 93.56 132 ALA A N 1
ATOM 998 C CA . ALA A 1 132 ? -6.831 14.485 1.090 1.00 93.56 132 ALA A CA 1
ATOM 999 C C . ALA A 1 132 ? -6.211 14.936 2.417 1.00 93.56 132 ALA A C 1
ATOM 1001 O O . ALA A 1 132 ? -5.051 14.637 2.671 1.00 93.56 132 ALA A O 1
ATOM 1002 N N . ALA A 1 133 ? -6.988 15.523 3.333 1.00 91.88 133 ALA A N 1
ATOM 1003 C CA . ALA A 1 133 ? -6.510 15.861 4.674 1.00 91.88 133 ALA A CA 1
ATOM 1004 C C . ALA A 1 133 ? -6.039 14.626 5.468 1.00 91.88 133 ALA A C 1
ATOM 1006 O O . ALA A 1 133 ? -5.032 14.686 6.175 1.00 91.88 133 ALA A O 1
ATOM 1007 N N . SER A 1 134 ? -6.736 13.491 5.339 1.00 91.88 134 SER A N 1
ATOM 1008 C CA . SER A 1 134 ? -6.354 12.233 5.999 1.00 91.88 134 SER A CA 1
ATOM 1009 C C . SER A 1 134 ? -5.074 11.634 5.404 1.00 91.88 134 SER A C 1
ATOM 1011 O O . SER A 1 134 ? -4.208 11.168 6.144 1.00 91.88 134 SER A O 1
ATOM 1013 N N . ILE A 1 135 ? -4.932 11.684 4.077 1.00 91.69 135 ILE A N 1
ATOM 1014 C CA . ILE A 1 135 ? -3.724 11.268 3.358 1.00 91.69 135 ILE A CA 1
ATOM 1015 C C . ILE A 1 135 ? -2.549 12.189 3.698 1.00 91.69 135 ILE A C 1
ATOM 1017 O O . ILE A 1 135 ? -1.485 11.688 4.046 1.00 91.69 135 ILE A O 1
ATOM 1021 N N . ALA A 1 136 ? -2.736 13.508 3.693 1.00 88.56 136 ALA A N 1
ATOM 1022 C CA . ALA A 1 136 ? -1.711 14.482 4.053 1.00 88.56 136 ALA A CA 1
ATOM 1023 C C . ALA A 1 136 ? -1.256 14.320 5.511 1.00 88.56 136 ALA A C 1
ATOM 1025 O O . ALA A 1 136 ? -0.062 14.367 5.792 1.00 88.56 136 ALA A O 1
ATOM 1026 N N . ALA A 1 137 ? -2.174 14.047 6.445 1.00 88.00 137 ALA A N 1
ATOM 1027 C CA . ALA A 1 137 ? -1.818 13.749 7.834 1.00 88.00 137 ALA A CA 1
ATOM 1028 C C . ALA A 1 137 ? -0.972 12.469 7.968 1.00 88.00 137 ALA A C 1
ATOM 1030 O O . ALA A 1 137 ? -0.130 12.380 8.863 1.00 88.00 137 ALA A O 1
ATOM 1031 N N . GLN A 1 138 ? -1.185 11.490 7.086 1.00 85.19 138 GLN A N 1
ATOM 1032 C CA . GLN A 1 138 ? -0.404 10.259 7.040 1.00 85.19 138 GLN A CA 1
ATOM 1033 C C . GLN A 1 138 ? 0.959 10.484 6.363 1.00 85.19 138 GLN A C 1
ATOM 1035 O O . GLN A 1 138 ? 1.992 10.242 6.983 1.00 85.19 138 GLN A O 1
ATOM 1040 N N . LEU A 1 139 ? 0.967 10.957 5.112 1.00 81.75 139 LEU A N 1
ATOM 1041 C CA . LEU A 1 139 ? 2.153 11.134 4.261 1.00 81.75 139 LEU A CA 1
ATOM 1042 C C . LEU A 1 139 ? 3.038 12.317 4.678 1.00 81.75 139 LEU A C 1
ATOM 1044 O O . LEU A 1 139 ? 4.250 12.274 4.480 1.00 81.75 139 LEU A O 1
ATOM 1048 N N . GLY A 1 140 ? 2.480 13.321 5.358 1.00 74.75 140 GLY A N 1
ATOM 1049 C CA . GLY A 1 140 ? 3.220 14.432 5.965 1.00 74.75 140 GLY A CA 1
ATOM 1050 C C . GLY A 1 140 ? 4.136 14.018 7.126 1.00 74.75 140 GLY A C 1
ATOM 1051 O O . GLY A 1 140 ? 4.834 14.855 7.693 1.00 74.75 140 GLY A O 1
ATOM 1052 N N . GLY A 1 141 ? 4.173 12.729 7.485 1.00 68.69 141 GLY A N 1
ATOM 1053 C CA . GLY A 1 141 ? 5.075 12.167 8.495 1.00 68.69 141 GLY A CA 1
ATOM 1054 C C . GLY A 1 141 ? 6.555 12.084 8.084 1.00 68.69 141 GLY A C 1
ATOM 1055 O O . GLY A 1 141 ? 7.361 11.558 8.855 1.00 68.69 141 GLY A O 1
ATOM 1056 N N . GLY A 1 142 ? 6.924 12.599 6.907 1.00 82.88 142 GLY A N 1
ATOM 1057 C CA . GLY A 1 142 ? 8.305 12.755 6.445 1.00 82.88 142 GLY A CA 1
ATOM 1058 C C . GLY A 1 142 ? 8.834 11.596 5.594 1.00 82.88 142 GLY A C 1
ATOM 1059 O O . GLY A 1 142 ? 8.107 10.678 5.218 1.00 82.88 142 GLY A O 1
ATOM 1060 N N . GLU A 1 143 ? 10.138 11.630 5.314 1.00 87.56 143 GLU A N 1
ATOM 1061 C CA . GLU A 1 143 ? 10.821 10.762 4.339 1.00 87.56 143 GLU A CA 1
ATOM 1062 C C . GLU A 1 143 ? 10.583 9.258 4.558 1.00 87.56 143 GLU A C 1
ATOM 1064 O O . GLU A 1 143 ? 10.344 8.519 3.608 1.00 87.56 143 GLU A O 1
ATOM 1069 N N . MET A 1 144 ? 10.564 8.787 5.812 1.00 89.38 144 MET A N 1
ATOM 1070 C CA . MET A 1 144 ? 10.322 7.369 6.115 1.00 89.38 144 MET A CA 1
ATOM 1071 C C . MET A 1 144 ? 8.920 6.907 5.695 1.00 89.38 144 MET A C 1
ATOM 1073 O O . MET A 1 144 ? 8.750 5.758 5.284 1.00 89.38 144 MET A O 1
ATOM 1077 N N . VAL A 1 145 ? 7.905 7.771 5.790 1.00 91.69 145 VAL A N 1
ATOM 1078 C CA . VAL A 1 145 ? 6.537 7.416 5.392 1.00 91.69 145 VAL A CA 1
ATOM 1079 C C . VAL A 1 145 ? 6.460 7.245 3.878 1.00 91.69 145 VAL A C 1
ATOM 1081 O O . VAL A 1 145 ? 5.944 6.230 3.411 1.00 91.69 145 VAL A O 1
ATOM 1084 N N . TRP A 1 146 ? 7.050 8.172 3.124 1.00 93.56 146 TRP A N 1
ATOM 1085 C CA . TRP A 1 146 ? 7.159 8.070 1.669 1.00 93.56 146 TRP A CA 1
ATOM 1086 C C . TRP A 1 146 ? 7.968 6.855 1.236 1.00 93.56 146 TRP A C 1
ATOM 1088 O O . TRP A 1 146 ? 7.487 6.052 0.440 1.00 93.56 146 TRP A O 1
ATOM 1098 N N . ALA A 1 147 ? 9.133 6.627 1.839 1.00 94.06 147 ALA A N 1
ATOM 1099 C CA . ALA A 1 147 ? 9.943 5.448 1.562 1.00 94.06 147 ALA A CA 1
ATOM 1100 C C . ALA A 1 147 ? 9.183 4.138 1.860 1.00 94.06 147 ALA A C 1
ATOM 1102 O O . ALA A 1 147 ? 9.348 3.150 1.142 1.00 94.06 147 ALA A O 1
ATOM 1103 N N . THR A 1 148 ? 8.304 4.129 2.870 1.00 95.94 148 THR A N 1
ATOM 1104 C CA . THR A 1 148 ? 7.407 3.000 3.176 1.00 95.94 148 THR A CA 1
ATOM 1105 C C . THR A 1 148 ? 6.343 2.811 2.091 1.00 95.94 148 THR A C 1
ATOM 1107 O O . THR A 1 148 ? 6.161 1.690 1.614 1.00 95.94 148 THR A O 1
ATOM 1110 N N . ALA A 1 149 ? 5.662 3.885 1.681 1.00 97.06 149 ALA A N 1
ATOM 1111 C CA . ALA A 1 149 ? 4.638 3.859 0.637 1.00 97.06 149 ALA A CA 1
ATOM 1112 C C . ALA A 1 149 ? 5.215 3.415 -0.718 1.00 97.06 149 ALA A C 1
ATOM 1114 O O . ALA A 1 149 ? 4.686 2.497 -1.339 1.00 97.06 149 ALA A O 1
ATOM 1115 N N . LEU A 1 150 ? 6.355 3.979 -1.119 1.00 97.56 150 LEU A N 1
ATOM 1116 C CA . LEU A 1 150 ? 7.089 3.604 -2.329 1.00 97.56 150 LEU A CA 1
ATOM 1117 C C . LEU A 1 150 ? 7.565 2.145 -2.271 1.00 97.56 150 LEU A C 1
ATOM 1119 O O . LEU A 1 150 ? 7.416 1.392 -3.231 1.00 97.56 150 LEU A O 1
ATOM 1123 N N . SER A 1 151 ? 8.077 1.697 -1.119 1.00 97.94 151 SER A N 1
ATOM 1124 C CA . SER A 1 151 ? 8.467 0.293 -0.940 1.00 97.94 151 SER A CA 1
ATOM 1125 C C . SER A 1 151 ? 7.281 -0.662 -1.080 1.00 97.94 151 SER A C 1
ATOM 1127 O O . SER A 1 151 ? 7.449 -1.746 -1.632 1.00 97.94 151 SER A O 1
ATOM 1129 N N . TRP A 1 152 ? 6.092 -0.284 -0.594 1.00 98.44 152 TRP A N 1
ATOM 1130 C CA . TRP A 1 152 ? 4.856 -1.038 -0.820 1.00 98.44 152 TRP A CA 1
ATOM 1131 C C . TRP A 1 152 ? 4.460 -1.038 -2.302 1.00 98.44 152 TRP A C 1
ATOM 1133 O O . TRP A 1 152 ? 4.178 -2.106 -2.851 1.00 98.44 152 TRP A O 1
ATOM 1143 N N . HIS A 1 153 ? 4.521 0.121 -2.957 1.00 98.38 153 HIS A N 1
ATOM 1144 C CA . HIS A 1 153 ? 4.198 0.287 -4.375 1.00 98.38 153 HIS A CA 1
ATOM 1145 C C . HIS A 1 153 ? 5.017 -0.640 -5.289 1.00 98.38 153 HIS A C 1
ATOM 1147 O O . HIS A 1 153 ? 4.499 -1.243 -6.224 1.00 98.38 153 HIS A O 1
ATOM 1153 N N . PHE A 1 154 ? 6.294 -0.859 -4.975 1.00 98.56 154 PHE A N 1
ATOM 1154 C CA . PHE A 1 154 ? 7.151 -1.746 -5.769 1.00 98.56 154 PHE A CA 1
ATOM 1155 C C . PHE A 1 154 ? 6.956 -3.243 -5.517 1.00 98.56 154 PHE A C 1
ATOM 1157 O O . PHE A 1 154 ? 7.541 -4.059 -6.228 1.00 98.56 154 PHE A O 1
ATOM 1164 N N . VAL A 1 155 ? 6.178 -3.649 -4.513 1.00 98.31 155 VAL A N 1
ATOM 1165 C CA . VAL A 1 155 ? 6.068 -5.074 -4.149 1.00 98.31 155 VAL A CA 1
ATOM 1166 C C . VAL A 1 155 ? 4.654 -5.613 -4.140 1.00 98.31 155 VAL A C 1
ATOM 1168 O O . VAL A 1 155 ? 4.498 -6.825 -4.253 1.00 98.31 155 VAL A O 1
ATOM 1171 N N . HIS A 1 156 ? 3.630 -4.767 -4.022 1.00 96.94 156 HIS A N 1
ATOM 1172 C CA . HIS A 1 156 ? 2.282 -5.235 -3.695 1.00 96.94 156 HIS A CA 1
ATOM 1173 C C . HIS A 1 156 ? 1.633 -6.139 -4.755 1.00 96.94 156 HIS A C 1
ATOM 1175 O O . HIS A 1 156 ? 0.736 -6.909 -4.410 1.00 96.94 156 HIS A O 1
ATOM 1181 N N . ASN A 1 157 ? 2.077 -6.053 -6.015 1.00 96.19 157 ASN A N 1
ATOM 1182 C CA . ASN A 1 157 ? 1.486 -6.766 -7.150 1.00 96.19 157 ASN A CA 1
ATOM 1183 C C . ASN A 1 157 ? 2.487 -7.626 -7.947 1.00 96.19 157 ASN A C 1
ATOM 1185 O O . ASN A 1 157 ? 2.162 -8.071 -9.043 1.00 96.19 157 ASN A O 1
ATOM 1189 N N . LEU A 1 158 ? 3.692 -7.897 -7.423 1.00 97.94 158 LEU A N 1
ATOM 1190 C CA . LEU A 1 158 ? 4.696 -8.718 -8.129 1.00 97.94 158 LEU A CA 1
ATOM 1191 C C . LEU A 1 158 ? 4.156 -10.099 -8.529 1.00 97.94 158 LEU A C 1
ATOM 1193 O O . LEU A 1 158 ? 4.502 -10.623 -9.584 1.00 97.94 158 LEU A O 1
ATOM 1197 N N . GLY A 1 159 ? 3.289 -10.678 -7.697 1.00 97.50 159 GLY A N 1
ATOM 1198 C CA . GLY A 1 159 ? 2.638 -11.966 -7.928 1.00 97.50 159 GLY A CA 1
ATOM 1199 C C . GLY A 1 159 ? 1.813 -12.028 -9.213 1.00 97.50 159 GLY A C 1
ATOM 1200 O O . GLY A 1 159 ? 1.663 -13.113 -9.768 1.00 97.50 159 GLY A O 1
ATOM 1201 N N . ALA A 1 160 ? 1.358 -10.886 -9.739 1.00 97.06 160 ALA A N 1
ATOM 1202 C CA . ALA A 1 160 ? 0.613 -10.826 -10.994 1.00 97.06 160 ALA A CA 1
ATOM 1203 C C . ALA A 1 160 ? 1.449 -11.255 -12.214 1.00 97.06 160 ALA A C 1
ATOM 1205 O O . ALA A 1 160 ? 0.885 -11.624 -13.241 1.00 97.06 160 ALA A O 1
ATOM 1206 N N . ALA A 1 161 ? 2.783 -11.283 -12.095 1.00 96.69 161 ALA A N 1
ATOM 1207 C CA . ALA A 1 161 ? 3.668 -11.877 -13.099 1.00 96.69 161 ALA A CA 1
ATOM 1208 C C . ALA A 1 161 ? 3.456 -13.397 -13.271 1.00 96.69 161 ALA A C 1
ATOM 1210 O O . ALA A 1 161 ? 3.880 -13.968 -14.275 1.00 96.69 161 ALA A O 1
ATOM 1211 N N . VAL A 1 162 ? 2.814 -14.052 -12.298 1.00 95.75 162 VAL A N 1
ATOM 1212 C CA . VAL A 1 162 ? 2.540 -15.495 -12.284 1.00 95.75 162 VAL A CA 1
ATOM 1213 C C . VAL A 1 162 ? 1.038 -15.758 -12.312 1.00 95.75 162 VAL A C 1
ATOM 1215 O O . VAL A 1 162 ? 0.565 -16.482 -13.184 1.00 95.75 162 VAL A O 1
ATOM 1218 N N . ASP A 1 163 ? 0.294 -15.160 -11.381 1.00 94.31 163 ASP A N 1
ATOM 1219 C CA . ASP A 1 163 ? -1.151 -15.336 -11.245 1.00 94.31 163 ASP A CA 1
ATOM 1220 C C . ASP A 1 163 ? -1.792 -14.037 -10.737 1.00 94.31 163 ASP A C 1
ATOM 1222 O O . ASP A 1 163 ? -1.475 -13.543 -9.654 1.00 94.31 163 ASP A O 1
ATOM 1226 N N . THR A 1 164 ? -2.706 -13.469 -11.523 1.00 91.06 164 THR A N 1
ATOM 1227 C CA . THR A 1 164 ? -3.402 -12.219 -11.190 1.00 91.06 164 THR A CA 1
ATOM 1228 C C . THR A 1 164 ? -4.405 -12.368 -10.044 1.00 91.06 164 THR A C 1
ATOM 1230 O O . THR A 1 164 ? -4.635 -11.403 -9.308 1.00 91.06 164 THR A O 1
ATOM 1233 N N . ASP A 1 165 ? -4.997 -13.554 -9.873 1.00 89.81 165 ASP A N 1
ATOM 1234 C CA . ASP A 1 165 ? -5.990 -13.829 -8.831 1.00 89.81 165 ASP A CA 1
ATOM 1235 C C . ASP A 1 165 ? -5.312 -14.028 -7.465 1.00 89.81 165 ASP A C 1
ATOM 1237 O O . ASP A 1 165 ? -5.824 -13.559 -6.445 1.00 89.81 165 ASP A O 1
ATOM 1241 N N . GLU A 1 166 ? -4.133 -14.659 -7.445 1.00 92.38 166 GLU A N 1
ATOM 1242 C CA . GLU A 1 166 ? -3.331 -14.887 -6.230 1.00 92.38 166 GLU A CA 1
ATOM 1243 C C . GLU A 1 166 ? -2.224 -13.835 -6.015 1.00 92.38 166 GLU A C 1
ATOM 1245 O O . GLU A 1 166 ? -1.436 -13.932 -5.069 1.00 92.38 166 GLU A O 1
ATOM 1250 N N . ALA A 1 167 ? -2.181 -12.786 -6.845 1.00 94.75 167 ALA A N 1
ATOM 1251 C CA . ALA A 1 167 ? -1.091 -11.812 -6.892 1.00 94.75 167 ALA A CA 1
ATOM 1252 C C . ALA A 1 167 ? -0.708 -11.234 -5.520 1.00 94.75 167 ALA A C 1
ATOM 1254 O O . ALA A 1 167 ? 0.476 -11.156 -5.190 1.00 94.75 167 ALA A O 1
ATOM 1255 N N . ALA A 1 168 ? -1.691 -10.854 -4.700 1.00 93.12 168 ALA A N 1
ATOM 1256 C CA . ALA A 1 168 ? -1.447 -10.275 -3.377 1.00 93.12 168 ALA A CA 1
ATOM 1257 C C . ALA A 1 168 ? -0.866 -11.300 -2.382 1.00 93.12 168 ALA A C 1
ATOM 1259 O O . ALA A 1 168 ? 0.031 -10.975 -1.601 1.00 93.12 168 ALA A O 1
ATOM 1260 N N . GLU A 1 169 ? -1.345 -12.549 -2.422 1.00 94.81 169 GLU A N 1
ATOM 1261 C CA . GLU A 1 169 ? -0.880 -13.627 -1.539 1.00 94.81 169 GLU A CA 1
ATOM 1262 C C . GLU A 1 169 ? 0.542 -14.074 -1.903 1.00 94.81 169 GLU A C 1
ATOM 1264 O O . GLU A 1 169 ? 1.397 -14.201 -1.018 1.00 94.81 169 GLU A O 1
ATOM 1269 N N . LEU A 1 170 ? 0.825 -14.222 -3.203 1.00 97.44 170 LEU A N 1
ATOM 1270 C CA . LEU A 1 170 ? 2.167 -14.493 -3.723 1.00 97.44 170 LEU A CA 1
ATOM 1271 C C . LEU A 1 170 ? 3.138 -13.363 -3.367 1.00 97.44 170 LEU A C 1
ATOM 1273 O O . LEU A 1 170 ? 4.156 -13.610 -2.720 1.00 97.44 170 LEU A O 1
ATOM 1277 N N . SER A 1 171 ? 2.784 -12.114 -3.688 1.00 98.06 171 SER A N 1
ATOM 1278 C CA . SER A 1 171 ? 3.608 -10.933 -3.387 1.00 98.06 171 SER A CA 1
ATOM 1279 C C . SER A 1 171 ? 3.945 -10.845 -1.903 1.00 98.06 171 SER A C 1
ATOM 1281 O O . SER A 1 171 ? 5.102 -10.654 -1.520 1.00 98.06 171 SER A O 1
ATOM 1283 N N . ARG A 1 172 ? 2.943 -11.048 -1.037 1.00 97.56 172 ARG A N 1
ATOM 1284 C CA . ARG A 1 172 ? 3.140 -11.052 0.412 1.00 97.56 172 ARG A CA 1
ATOM 1285 C C . ARG A 1 172 ? 4.097 -12.157 0.841 1.00 97.56 172 ARG A C 1
ATOM 1287 O O . ARG A 1 172 ? 4.939 -11.904 1.705 1.00 97.56 172 ARG A O 1
ATOM 1294 N N . SER A 1 173 ? 3.951 -13.362 0.300 1.00 97.75 173 SER A N 1
ATOM 1295 C CA . SER A 1 173 ? 4.784 -14.508 0.674 1.00 97.75 173 SER A CA 1
ATOM 1296 C C . SER A 1 173 ? 6.237 -14.282 0.254 1.00 97.75 173 SER A C 1
ATOM 1298 O O . SER A 1 173 ? 7.148 -14.453 1.067 1.00 97.75 173 SER A O 1
ATOM 1300 N N . TRP A 1 174 ? 6.462 -13.755 -0.951 1.00 98.31 174 TRP A N 1
ATOM 1301 C CA . TRP A 1 174 ? 7.793 -13.440 -1.474 1.00 98.31 174 TRP A CA 1
ATOM 1302 C C . TRP A 1 174 ? 8.530 -12.355 -0.685 1.00 98.31 174 TRP A C 1
ATOM 1304 O O . TRP A 1 174 ? 9.760 -12.386 -0.613 1.00 98.31 174 TRP A O 1
ATOM 1314 N N . LEU A 1 175 ? 7.824 -11.451 0.008 1.00 98.06 175 LEU A N 1
ATOM 1315 C CA . LEU A 1 175 ? 8.474 -10.528 0.948 1.00 98.06 175 LEU A CA 1
ATOM 1316 C C . LEU A 1 175 ? 9.297 -11.251 2.023 1.00 98.06 175 LEU A C 1
ATOM 1318 O O . LEU A 1 175 ? 10.329 -10.729 2.449 1.00 98.06 175 LEU A O 1
ATOM 1322 N N . ASP A 1 176 ? 8.857 -12.433 2.458 1.00 96.81 176 ASP A N 1
ATOM 1323 C CA . ASP A 1 176 ? 9.576 -13.257 3.429 1.00 96.81 176 ASP A CA 1
ATOM 1324 C C . ASP A 1 176 ? 10.428 -14.331 2.742 1.00 96.81 176 ASP A C 1
ATOM 1326 O O . ASP A 1 176 ? 11.624 -14.432 3.019 1.00 96.81 176 ASP A O 1
ATOM 1330 N N . GLU A 1 177 ? 9.843 -15.097 1.821 1.00 96.50 177 GLU A N 1
ATOM 1331 C CA . GLU A 1 177 ? 10.494 -16.240 1.169 1.00 96.50 177 GLU A CA 1
ATOM 1332 C C . GLU A 1 177 ? 11.665 -15.830 0.278 1.00 96.50 177 GLU A C 1
ATOM 1334 O O . GLU A 1 177 ? 12.687 -16.516 0.243 1.00 96.50 177 GLU A O 1
ATOM 1339 N N . TRP A 1 178 ? 11.544 -14.696 -0.414 1.00 97.69 178 TRP A N 1
ATOM 1340 C CA . TRP A 1 178 ? 12.585 -14.173 -1.299 1.00 97.69 178 TRP A CA 1
ATOM 1341 C C . TRP A 1 178 ? 13.407 -13.071 -0.645 1.00 97.69 178 TRP A C 1
ATOM 1343 O O . TRP A 1 178 ? 14.201 -12.409 -1.304 1.00 97.69 178 TRP A O 1
ATOM 1353 N N . LEU A 1 179 ? 13.263 -12.882 0.670 1.00 96.75 179 LEU A N 1
ATOM 1354 C CA . LEU A 1 179 ? 14.065 -11.943 1.454 1.00 96.75 179 LEU A CA 1
ATOM 1355 C C . LEU A 1 179 ? 13.880 -10.465 1.056 1.00 96.75 179 LEU A C 1
ATOM 1357 O O . LEU A 1 179 ? 14.644 -9.615 1.521 1.00 96.75 179 LEU A O 1
ATOM 1361 N N . LEU A 1 180 ? 12.863 -10.1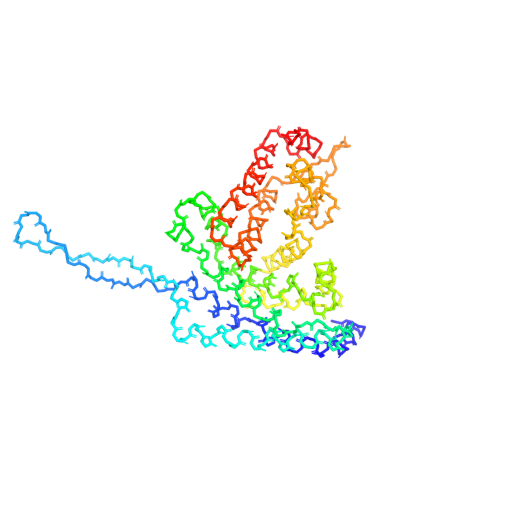27 0.253 1.00 98.25 180 LEU A N 1
ATOM 1362 C CA . LEU A 1 180 ? 12.637 -8.756 -0.224 1.00 98.25 180 LEU A CA 1
ATOM 1363 C C . LEU A 1 180 ? 12.364 -7.800 0.943 1.00 98.25 180 LEU A C 1
ATOM 1365 O O . LEU A 1 180 ? 12.943 -6.720 1.009 1.00 98.25 180 LEU A O 1
ATOM 1369 N N . GLY A 1 181 ? 11.583 -8.229 1.941 1.00 97.19 181 GLY A N 1
ATOM 1370 C CA . GLY A 1 181 ? 11.328 -7.447 3.152 1.00 97.19 181 GLY A CA 1
ATOM 1371 C C . GLY A 1 181 ? 12.596 -7.170 3.967 1.00 97.19 181 GLY A C 1
ATOM 1372 O O . GLY A 1 181 ? 12.714 -6.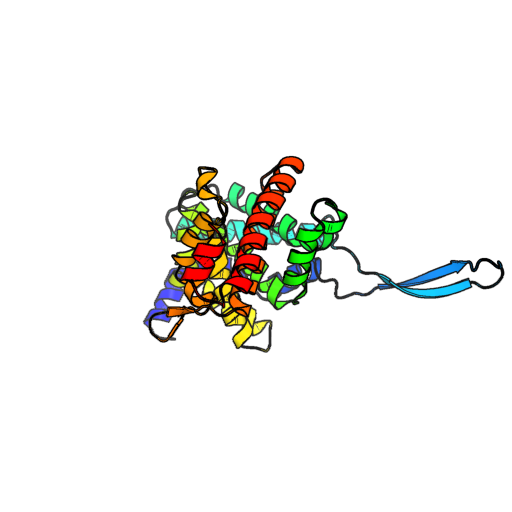118 4.593 1.00 97.19 181 GLY A O 1
ATOM 1373 N N . ARG A 1 182 ? 13.588 -8.074 3.929 1.00 95.44 182 ARG A N 1
ATOM 1374 C CA . ARG A 1 182 ? 14.895 -7.846 4.565 1.00 95.44 182 ARG A CA 1
ATOM 1375 C C . ARG A 1 182 ? 15.700 -6.792 3.808 1.00 95.44 182 ARG A C 1
ATOM 1377 O O . ARG A 1 182 ? 16.325 -5.955 4.457 1.00 95.44 182 ARG A O 1
ATOM 1384 N N . LEU A 1 183 ? 15.691 -6.842 2.474 1.00 96.44 183 LEU A N 1
ATOM 1385 C CA . LEU A 1 183 ? 16.364 -5.852 1.633 1.00 96.44 183 LEU A CA 1
ATOM 1386 C C . LEU A 1 183 ? 15.749 -4.464 1.817 1.00 96.44 183 LEU A C 1
ATOM 1388 O O . LEU A 1 183 ? 16.496 -3.533 2.102 1.00 96.44 183 LEU A O 1
ATOM 1392 N N . ILE A 1 184 ? 14.415 -4.352 1.781 1.00 97.00 184 ILE A N 1
ATOM 1393 C CA . ILE A 1 184 ? 13.690 -3.109 2.092 1.00 97.00 184 ILE A CA 1
ATOM 1394 C C . ILE A 1 184 ? 14.127 -2.584 3.460 1.00 97.00 184 ILE A C 1
ATOM 1396 O O . ILE A 1 184 ? 14.608 -1.462 3.569 1.00 97.00 184 ILE A O 1
ATOM 1400 N N . GLY A 1 185 ? 14.060 -3.416 4.505 1.00 95.62 185 GLY A N 1
ATOM 1401 C CA . GLY A 1 185 ? 14.473 -2.999 5.844 1.00 95.62 185 GLY A CA 1
ATOM 1402 C C . GLY A 1 185 ? 15.937 -2.553 5.921 1.00 95.62 185 GLY A C 1
ATOM 1403 O O . GLY A 1 185 ? 16.260 -1.669 6.705 1.00 95.62 185 GLY A O 1
ATOM 1404 N N . SER A 1 186 ? 16.837 -3.147 5.127 1.00 94.19 186 SER A N 1
ATOM 1405 C CA . SER A 1 186 ? 18.235 -2.701 5.052 1.00 94.19 186 SER A CA 1
ATOM 1406 C C . SER A 1 186 ? 18.335 -1.310 4.443 1.00 94.19 186 SER A C 1
ATOM 1408 O O . SER A 1 186 ? 18.930 -0.438 5.061 1.00 94.19 186 SER A O 1
ATOM 1410 N N . VAL A 1 187 ? 17.697 -1.097 3.291 1.00 95.19 187 VAL A N 1
ATOM 1411 C CA . VAL A 1 187 ? 17.690 0.194 2.596 1.00 95.19 187 VAL A CA 1
ATOM 1412 C C . VAL A 1 187 ? 17.118 1.291 3.496 1.00 95.19 187 VAL A C 1
ATOM 1414 O O . VAL A 1 187 ? 17.749 2.328 3.667 1.00 95.19 187 VAL A O 1
ATOM 1417 N N . LEU A 1 188 ? 15.986 1.043 4.158 1.00 93.44 188 LEU A N 1
ATOM 1418 C CA . LEU A 1 188 ? 15.343 2.025 5.040 1.00 93.44 188 LEU A CA 1
ATOM 1419 C C . LEU A 1 188 ? 16.181 2.366 6.287 1.00 93.44 188 LEU A C 1
ATOM 1421 O O . LEU A 1 188 ? 16.152 3.502 6.766 1.00 93.44 188 LEU A O 1
ATOM 1425 N N . ARG A 1 189 ? 16.951 1.404 6.817 1.00 91.81 189 ARG A N 1
ATOM 1426 C CA . ARG A 1 189 ? 17.926 1.659 7.895 1.00 91.81 189 ARG A CA 1
ATOM 1427 C C . ARG A 1 189 ? 19.134 2.450 7.414 1.00 91.81 189 ARG A C 1
ATOM 1429 O O . ARG A 1 189 ? 19.692 3.211 8.192 1.00 91.81 189 ARG A O 1
ATOM 1436 N N . ASP A 1 190 ? 19.549 2.258 6.169 1.00 88.81 190 ASP A N 1
ATOM 1437 C CA . ASP A 1 190 ? 20.663 3.015 5.602 1.00 88.81 190 ASP A CA 1
ATOM 1438 C C . ASP A 1 190 ? 20.240 4.463 5.293 1.00 88.81 190 ASP A C 1
ATOM 1440 O O . ASP A 1 190 ? 21.047 5.378 5.439 1.00 88.81 190 ASP A O 1
ATOM 1444 N N . MET A 1 191 ? 18.963 4.682 4.951 1.00 84.81 191 MET A N 1
ATOM 1445 C CA . MET A 1 191 ? 18.371 6.013 4.763 1.00 84.81 191 MET A CA 1
ATOM 1446 C C . MET A 1 191 ? 18.152 6.771 6.083 1.00 84.81 191 MET A C 1
ATOM 1448 O O . MET A 1 191 ? 18.228 7.995 6.099 1.00 84.81 191 MET A O 1
ATOM 1452 N N . THR A 1 192 ? 17.890 6.086 7.207 1.00 70.44 192 THR A N 1
ATOM 1453 C CA . THR A 1 192 ? 17.506 6.756 8.467 1.00 70.44 192 THR A CA 1
ATOM 1454 C C . THR A 1 192 ? 18.219 6.222 9.709 1.00 70.44 192 THR A C 1
ATOM 1456 O O . THR A 1 192 ? 18.403 5.026 9.907 1.00 70.44 192 THR A O 1
ATOM 1459 N N . ALA A 1 193 ? 18.580 7.117 10.632 1.00 56.84 193 ALA A N 1
ATOM 1460 C CA . ALA A 1 193 ? 19.385 6.772 11.808 1.00 56.84 193 ALA A CA 1
ATOM 1461 C C . ALA A 1 193 ? 18.650 5.955 12.901 1.00 56.84 193 ALA A C 1
ATOM 1463 O O . ALA A 1 193 ? 19.269 5.583 13.903 1.00 56.84 193 ALA A O 1
ATOM 1464 N N . THR A 1 194 ? 17.346 5.677 12.766 1.00 62.97 194 THR A N 1
ATOM 1465 C CA . THR A 1 194 ? 16.528 5.025 13.804 1.00 62.97 194 THR A CA 1
ATOM 1466 C C . THR A 1 194 ? 16.108 3.610 13.399 1.00 62.97 194 THR A C 1
ATOM 1468 O O . THR A 1 194 ? 15.096 3.386 12.744 1.00 62.97 194 THR A O 1
ATOM 1471 N N . GLY A 1 195 ? 16.849 2.603 13.876 1.00 61.88 195 GLY A N 1
ATOM 1472 C CA . GLY A 1 195 ? 16.617 1.195 13.517 1.00 61.88 195 GLY A CA 1
ATOM 1473 C C . GLY A 1 195 ? 15.199 0.649 13.767 1.00 61.88 195 GLY A C 1
ATOM 1474 O O . GLY A 1 195 ? 14.784 -0.259 13.057 1.00 61.88 195 GLY A O 1
ATOM 1475 N N . GLY A 1 196 ? 14.440 1.207 14.723 1.00 78.38 196 GLY A N 1
ATOM 1476 C CA . GLY A 1 196 ? 13.053 0.795 14.992 1.00 78.38 196 GLY A CA 1
ATOM 1477 C C . GLY A 1 196 ? 12.043 1.230 13.923 1.00 78.38 196 GLY A C 1
ATOM 1478 O O . GLY A 1 196 ? 11.080 0.510 13.683 1.00 78.38 196 GLY A O 1
ATOM 1479 N N . ALA A 1 197 ? 12.282 2.354 13.238 1.00 86.00 197 ALA A N 1
ATOM 1480 C CA . ALA A 1 197 ? 11.363 2.877 12.227 1.00 86.00 197 ALA A CA 1
ATOM 1481 C C . ALA A 1 197 ? 11.340 1.999 10.965 1.00 86.00 197 ALA A C 1
ATOM 1483 O O . ALA A 1 197 ? 10.283 1.752 10.395 1.00 86.00 197 ALA A O 1
ATOM 1484 N N . ALA A 1 198 ? 12.494 1.454 10.569 1.00 91.81 198 ALA A N 1
ATOM 1485 C CA . ALA A 1 198 ? 12.593 0.574 9.407 1.00 91.81 198 ALA A CA 1
ATOM 1486 C C . ALA A 1 198 ? 11.857 -0.764 9.601 1.00 91.81 198 ALA A C 1
ATOM 1488 O O . ALA A 1 198 ? 11.251 -1.280 8.663 1.00 91.81 198 ALA A O 1
ATOM 1489 N N . ASP A 1 199 ? 11.887 -1.334 10.809 1.00 91.62 199 ASP A N 1
ATOM 1490 C CA . ASP A 1 199 ? 11.162 -2.577 11.096 1.00 91.62 199 ASP A CA 1
ATOM 1491 C C . ASP A 1 199 ? 9.639 -2.343 11.101 1.00 91.62 199 ASP A C 1
ATOM 1493 O O . ASP A 1 199 ? 8.884 -3.178 10.597 1.00 91.62 199 ASP A O 1
ATOM 1497 N N . GLU A 1 200 ? 9.186 -1.191 11.611 1.00 92.31 200 GLU A N 1
ATOM 1498 C CA . GLU A 1 200 ? 7.783 -0.761 11.529 1.00 92.31 200 GLU A CA 1
ATOM 1499 C C . GLU A 1 200 ? 7.349 -0.528 10.073 1.00 92.31 200 GLU A C 1
ATOM 1501 O O . GLU A 1 200 ? 6.307 -1.039 9.661 1.00 92.31 200 GLU A O 1
ATOM 1506 N N . ALA A 1 201 ? 8.175 0.137 9.262 1.00 94.75 201 ALA A N 1
ATOM 1507 C CA . ALA A 1 201 ? 7.933 0.337 7.835 1.00 94.75 201 ALA A CA 1
ATOM 1508 C C . ALA A 1 201 ? 7.785 -0.990 7.073 1.00 94.75 201 ALA A C 1
ATOM 1510 O O . ALA A 1 201 ? 6.822 -1.187 6.332 1.00 94.75 201 ALA A O 1
ATOM 1511 N N . VAL A 1 202 ? 8.676 -1.961 7.301 1.00 96.44 202 VAL A N 1
ATOM 1512 C CA . VAL A 1 202 ? 8.557 -3.296 6.686 1.00 96.44 202 VAL A CA 1
ATOM 1513 C C . VAL A 1 202 ? 7.277 -4.010 7.135 1.00 96.44 202 VAL A C 1
ATOM 1515 O O . VAL A 1 202 ? 6.657 -4.723 6.340 1.00 96.44 202 VAL A O 1
ATOM 1518 N N . ALA A 1 203 ? 6.851 -3.830 8.389 1.00 96.25 203 ALA A N 1
ATOM 1519 C CA . ALA A 1 203 ? 5.579 -4.371 8.862 1.00 96.25 203 ALA A CA 1
ATOM 1520 C C . ALA A 1 203 ? 4.380 -3.738 8.135 1.00 96.25 203 ALA A C 1
ATOM 1522 O O . ALA A 1 203 ? 3.463 -4.468 7.758 1.00 96.25 203 ALA A O 1
ATOM 1523 N N . VAL A 1 204 ? 4.412 -2.427 7.870 1.00 97.69 204 VAL A N 1
ATOM 1524 C CA . VAL A 1 204 ? 3.402 -1.725 7.057 1.00 97.69 204 VAL A CA 1
ATOM 1525 C C . VAL A 1 204 ? 3.397 -2.238 5.617 1.00 97.69 204 VAL A C 1
ATOM 1527 O O . VAL A 1 204 ? 2.337 -2.592 5.109 1.00 97.69 204 VAL A O 1
ATOM 1530 N N . VAL A 1 205 ? 4.558 -2.372 4.968 1.00 98.38 205 VAL A N 1
ATOM 1531 C CA . VAL A 1 205 ? 4.652 -2.903 3.594 1.00 98.38 205 VAL A CA 1
ATOM 1532 C C . VAL A 1 205 ? 3.992 -4.280 3.492 1.00 98.38 205 VAL A C 1
ATOM 1534 O O . VAL A 1 205 ? 3.187 -4.535 2.594 1.00 98.38 205 VAL A O 1
ATOM 1537 N N . LYS A 1 206 ? 4.266 -5.168 4.454 1.00 98.19 206 LYS A N 1
ATOM 1538 C CA . LYS A 1 206 ? 3.640 -6.497 4.533 1.00 98.19 206 LYS A CA 1
ATOM 1539 C C . LYS A 1 206 ? 2.138 -6.421 4.784 1.00 98.19 206 LYS A C 1
ATOM 1541 O O . LYS A 1 206 ? 1.374 -7.132 4.135 1.00 98.19 206 LYS A O 1
ATOM 1546 N N . LEU A 1 207 ? 1.718 -5.567 5.714 1.00 98.06 207 LEU A N 1
ATOM 1547 C CA . LEU A 1 207 ? 0.315 -5.337 6.047 1.00 98.06 207 LEU A CA 1
ATOM 1548 C C . LEU A 1 207 ? -0.480 -4.898 4.812 1.00 98.06 207 LEU A C 1
ATOM 1550 O O . LEU A 1 207 ? -1.510 -5.505 4.515 1.00 98.06 207 LEU A O 1
ATOM 1554 N N . LEU A 1 208 ? 0.018 -3.896 4.087 1.00 98.12 208 LEU A N 1
ATOM 1555 C CA . LEU A 1 208 ? -0.617 -3.350 2.891 1.00 98.12 208 LEU A CA 1
ATOM 1556 C C . LEU A 1 208 ? -0.546 -4.307 1.702 1.00 98.12 208 LEU A C 1
ATOM 1558 O O . LEU A 1 208 ? -1.498 -4.392 0.938 1.00 98.12 208 LEU A O 1
ATOM 1562 N N . THR A 1 209 ? 0.519 -5.096 1.562 1.00 97.94 209 THR A N 1
ATOM 1563 C CA . THR A 1 209 ? 0.576 -6.131 0.514 1.00 97.94 209 THR A CA 1
ATOM 1564 C C . THR A 1 209 ? -0.479 -7.216 0.751 1.00 97.94 209 THR A C 1
ATOM 1566 O O . THR A 1 209 ? -1.173 -7.625 -0.170 1.00 97.94 209 THR A O 1
ATOM 1569 N N . ALA A 1 210 ? -0.664 -7.647 2.004 1.00 95.81 210 ALA A N 1
ATOM 1570 C CA . ALA A 1 210 ? -1.636 -8.686 2.349 1.00 95.81 210 ALA A CA 1
ATOM 1571 C C . ALA A 1 210 ? -3.095 -8.193 2.384 1.00 95.81 210 ALA A C 1
ATOM 1573 O O . ALA A 1 210 ? -4.019 -8.978 2.187 1.00 95.81 210 ALA A O 1
ATOM 1574 N N . ASN A 1 211 ? -3.321 -6.915 2.707 1.00 95.31 211 ASN A N 1
ATOM 1575 C CA . ASN A 1 211 ? -4.657 -6.386 3.012 1.00 95.31 211 ASN A CA 1
ATOM 1576 C C . ASN A 1 211 ? -5.016 -5.137 2.196 1.00 95.31 211 ASN A C 1
ATOM 1578 O O . ASN A 1 211 ? -6.056 -4.544 2.455 1.00 95.31 211 ASN A O 1
ATOM 1582 N N . GLY A 1 212 ? -4.204 -4.736 1.215 1.00 91.81 212 GLY A N 1
ATOM 1583 C CA . GLY A 1 212 ? -4.443 -3.543 0.396 1.00 91.81 212 GLY A CA 1
ATOM 1584 C C . GLY A 1 212 ? -5.763 -3.616 -0.361 1.00 91.81 212 GLY A C 1
ATOM 1585 O O . GLY A 1 212 ? -6.489 -2.638 -0.411 1.00 91.81 212 GLY A O 1
ATOM 1586 N N . ARG A 1 213 ? -6.152 -4.820 -0.795 1.00 92.62 213 ARG A N 1
ATOM 1587 C CA . ARG A 1 213 ? -7.454 -5.149 -1.401 1.00 92.62 213 ARG A CA 1
ATOM 1588 C C . ARG A 1 213 ? -8.538 -5.450 -0.351 1.00 92.62 213 ARG A C 1
ATOM 1590 O O . ARG A 1 213 ? -9.309 -6.412 -0.451 1.00 92.62 213 ARG A O 1
ATOM 1597 N N . TRP A 1 214 ? -8.579 -4.693 0.746 1.00 93.50 214 TRP A N 1
ATOM 1598 C CA . TRP A 1 214 ? -9.592 -4.884 1.796 1.00 93.50 214 TRP A CA 1
ATOM 1599 C C . TRP A 1 214 ? -10.999 -4.515 1.308 1.00 93.50 214 TRP A C 1
ATOM 1601 O O . TRP A 1 214 ? -11.970 -5.126 1.759 1.00 93.50 214 TRP A O 1
ATOM 1611 N N . PHE A 1 215 ? -11.081 -3.571 0.370 1.00 89.62 215 PHE A N 1
ATOM 1612 C CA . PHE A 1 215 ? -12.298 -3.081 -0.282 1.00 89.62 215 PHE A CA 1
ATOM 1613 C C . PHE A 1 215 ? -12.806 -4.004 -1.401 1.00 89.62 215 PHE A C 1
ATOM 1615 O O . PHE A 1 215 ? -13.977 -3.921 -1.781 1.00 89.62 215 PHE A O 1
ATOM 1622 N N . ASP A 1 216 ? -11.965 -4.925 -1.888 1.00 85.81 216 ASP A N 1
ATOM 1623 C CA . ASP A 1 216 ? -12.352 -5.879 -2.922 1.00 85.81 216 ASP A CA 1
ATOM 1624 C C . ASP A 1 216 ? -13.377 -6.866 -2.380 1.00 85.81 216 ASP A C 1
ATOM 1626 O O . ASP A 1 216 ? -13.115 -7.739 -1.540 1.00 85.81 216 ASP A O 1
ATOM 1630 N N . ALA A 1 217 ? -14.587 -6.712 -2.894 1.00 79.06 217 ALA A N 1
ATOM 1631 C CA . ALA A 1 217 ? -15.743 -7.477 -2.497 1.00 79.06 217 ALA A CA 1
ATOM 1632 C C . ALA A 1 217 ? -16.655 -7.679 -3.702 1.00 79.06 217 ALA A C 1
ATOM 1634 O O . ALA A 1 217 ? -17.038 -6.726 -4.388 1.00 79.06 217 ALA A O 1
ATOM 1635 N N . ARG A 1 218 ? -17.056 -8.938 -3.909 1.00 72.19 218 ARG A N 1
ATOM 1636 C CA . ARG A 1 218 ? -17.952 -9.347 -5.001 1.00 72.19 218 ARG A CA 1
ATOM 1637 C C . ARG A 1 218 ? -19.396 -8.884 -4.785 1.00 72.19 218 ARG A C 1
ATOM 1639 O O . ARG A 1 218 ? -20.198 -8.943 -5.708 1.00 72.19 218 ARG A O 1
ATOM 1646 N N . THR A 1 219 ? -19.754 -8.483 -3.563 1.00 73.12 219 THR A N 1
ATOM 1647 C CA . THR A 1 219 ? -21.122 -8.104 -3.181 1.00 73.12 219 THR A CA 1
ATOM 1648 C C . THR A 1 219 ? -21.129 -6.937 -2.196 1.00 73.12 219 THR A C 1
ATOM 1650 O O . THR A 1 219 ? -20.241 -6.834 -1.352 1.00 73.12 219 THR A O 1
ATOM 1653 N N . ALA A 1 220 ? -22.180 -6.112 -2.224 1.00 75.44 220 ALA A N 1
ATOM 1654 C CA . ALA A 1 220 ? -22.351 -4.997 -1.284 1.00 75.44 220 ALA A CA 1
ATOM 1655 C C . ALA A 1 220 ? -22.349 -5.449 0.192 1.00 75.44 220 ALA A C 1
ATOM 1657 O O . ALA A 1 220 ? -21.776 -4.791 1.052 1.00 75.44 220 ALA A O 1
ATOM 1658 N N . SER A 1 221 ? -22.898 -6.632 0.501 1.00 76.56 221 SER A N 1
ATOM 1659 C CA . SER A 1 221 ? -22.867 -7.197 1.862 1.00 76.56 221 SER A CA 1
ATOM 1660 C C . SER A 1 221 ? -21.452 -7.449 2.397 1.00 76.56 221 SER A C 1
ATOM 1662 O O . SER A 1 221 ? -21.239 -7.432 3.608 1.00 76.56 221 SER A O 1
ATOM 1664 N N . GLN A 1 222 ? -20.484 -7.676 1.506 1.00 81.44 222 GLN A N 1
ATOM 1665 C CA . GLN A 1 222 ? -19.078 -7.883 1.858 1.00 81.44 222 GLN A CA 1
ATOM 1666 C C . GLN A 1 222 ? -18.302 -6.567 2.023 1.00 81.44 222 GLN A C 1
ATOM 1668 O O . GLN A 1 222 ? -17.197 -6.604 2.552 1.00 81.44 222 GLN A O 1
ATOM 1673 N N . ARG A 1 223 ? -18.887 -5.426 1.629 1.00 82.88 223 ARG A N 1
ATOM 1674 C CA . ARG A 1 223 ? -18.318 -4.075 1.796 1.00 82.88 223 ARG A CA 1
ATOM 1675 C C . ARG A 1 223 ? -18.751 -3.390 3.092 1.00 82.88 223 ARG A C 1
ATOM 1677 O O . ARG A 1 223 ? -18.282 -2.306 3.407 1.00 82.88 223 ARG A O 1
ATOM 1684 N N . THR A 1 224 ? -19.637 -4.022 3.868 1.00 92.50 224 THR A N 1
ATOM 1685 C CA . THR A 1 224 ? -20.078 -3.468 5.157 1.00 92.50 224 THR A CA 1
ATOM 1686 C C . THR A 1 224 ? -18.901 -3.328 6.136 1.00 92.50 224 THR A C 1
ATOM 1688 O O . THR A 1 224 ? -18.021 -4.197 6.142 1.00 92.50 224 THR A O 1
ATOM 1691 N N . PRO A 1 225 ? -18.901 -2.314 7.025 1.00 95.75 225 PRO A N 1
ATOM 1692 C CA . PRO A 1 225 ? -17.850 -2.141 8.032 1.00 95.75 225 PRO A CA 1
ATOM 1693 C C . PRO A 1 225 ? -17.596 -3.400 8.871 1.00 95.75 225 PRO A C 1
ATOM 1695 O O . PRO A 1 225 ? -16.447 -3.787 9.081 1.00 95.75 225 PRO A O 1
ATOM 1698 N N . LEU A 1 226 ? -18.655 -4.116 9.266 1.00 96.12 226 LEU A N 1
ATOM 1699 C CA . LEU A 1 226 ? -18.535 -5.398 9.962 1.00 96.12 226 LEU A CA 1
ATOM 1700 C C . LEU A 1 226 ? -17.801 -6.464 9.140 1.00 96.12 226 LEU A C 1
ATOM 1702 O O . LEU A 1 226 ? -16.962 -7.185 9.688 1.00 96.12 226 LEU A O 1
ATOM 1706 N N . ALA A 1 227 ? -18.135 -6.613 7.856 1.00 94.38 227 ALA A N 1
ATOM 1707 C CA . ALA A 1 227 ? -17.515 -7.614 6.992 1.00 94.38 227 ALA A CA 1
ATOM 1708 C C . ALA A 1 227 ? -16.031 -7.303 6.762 1.00 94.38 227 ALA A C 1
ATOM 1710 O O . ALA A 1 227 ? -15.194 -8.199 6.912 1.00 94.38 227 ALA A O 1
ATOM 1711 N N . VAL A 1 228 ? -15.711 -6.034 6.491 1.00 95.75 228 VAL A N 1
ATOM 1712 C CA . VAL A 1 228 ? -14.338 -5.539 6.331 1.00 95.75 228 VAL A CA 1
ATOM 1713 C C . VAL A 1 228 ? -13.533 -5.771 7.607 1.00 95.75 228 VAL A C 1
ATOM 1715 O O . VAL A 1 228 ? -12.506 -6.448 7.565 1.00 95.75 228 VAL A O 1
ATOM 1718 N N . LEU A 1 229 ? -14.026 -5.319 8.764 1.00 96.88 229 LEU A N 1
ATOM 1719 C CA . LEU A 1 229 ? -13.330 -5.511 10.037 1.00 96.88 229 LEU A CA 1
ATOM 1720 C C . LEU A 1 229 ? -13.137 -6.995 10.366 1.00 96.88 229 LEU A C 1
ATOM 1722 O O . LEU A 1 229 ? -12.065 -7.405 10.806 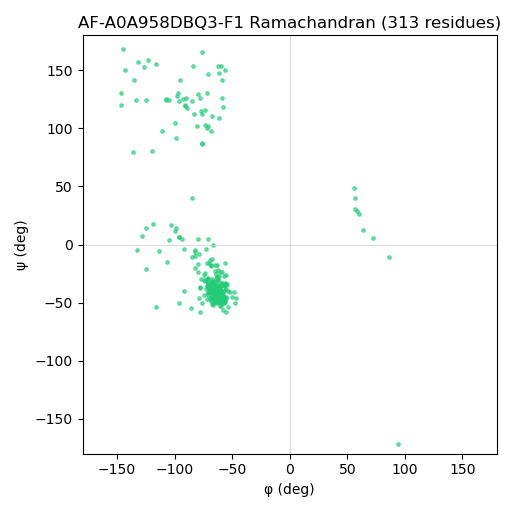1.00 96.88 229 LEU A O 1
ATOM 1726 N N . SER A 1 230 ? -14.153 -7.825 10.123 1.00 95.81 230 SER A N 1
ATOM 1727 C CA . SER A 1 230 ? -14.062 -9.270 10.353 1.00 95.81 230 SER A CA 1
ATOM 1728 C C . SER A 1 230 ? -13.007 -9.936 9.466 1.00 95.81 230 SER A C 1
ATOM 1730 O O . SER A 1 230 ? -12.357 -10.881 9.912 1.00 95.81 230 SER A O 1
ATOM 1732 N N . LYS A 1 231 ? -12.836 -9.473 8.218 1.00 94.88 231 LYS A N 1
ATOM 1733 C CA . LYS A 1 231 ? -11.772 -9.927 7.308 1.00 94.88 231 LYS A CA 1
ATOM 1734 C C . LYS A 1 231 ? -10.405 -9.484 7.834 1.00 94.88 231 LYS A C 1
ATOM 1736 O O . LYS A 1 231 ? -9.541 -10.336 8.026 1.00 94.88 231 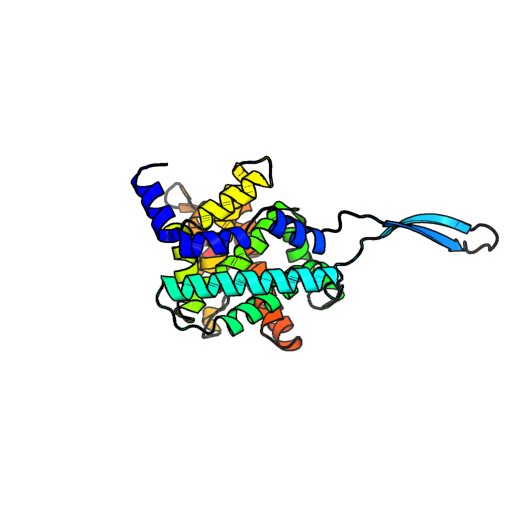LYS A O 1
ATOM 1741 N N . LEU A 1 232 ? -10.246 -8.198 8.153 1.00 96.56 232 LEU A N 1
ATOM 1742 C CA . LEU A 1 232 ? -8.999 -7.633 8.678 1.00 96.56 232 LEU A CA 1
ATOM 1743 C C . LEU A 1 232 ? -8.553 -8.334 9.967 1.00 96.56 232 LEU A C 1
ATOM 1745 O O . LEU A 1 232 ? -7.417 -8.773 10.068 1.00 96.56 232 LEU A O 1
ATOM 1749 N N . LEU A 1 233 ? -9.445 -8.558 10.932 1.00 96.56 233 LEU A N 1
ATOM 1750 C CA . LEU A 1 233 ? -9.087 -9.208 12.199 1.00 96.56 233 LEU A CA 1
ATOM 1751 C C . LEU A 1 233 ? -8.703 -10.689 12.062 1.00 96.56 233 LEU A C 1
ATOM 1753 O O . LEU A 1 233 ? -8.165 -11.258 13.010 1.00 96.56 233 LEU A O 1
ATOM 1757 N N . ARG A 1 234 ? -8.951 -11.340 10.919 1.00 95.19 234 ARG A N 1
ATOM 1758 C CA . ARG A 1 234 ? -8.443 -12.699 10.642 1.00 95.19 234 ARG A CA 1
ATOM 1759 C C . ARG A 1 234 ? -7.002 -12.697 10.139 1.00 95.19 234 ARG A C 1
ATOM 1761 O O . ARG A 1 234 ? -6.343 -13.729 10.234 1.00 95.19 234 ARG A O 1
ATOM 1768 N N . SER A 1 235 ? -6.526 -11.564 9.631 1.00 95.56 235 SER A N 1
ATOM 1769 C CA . SER A 1 235 ? -5.163 -11.388 9.142 1.00 95.56 235 SER A CA 1
ATOM 1770 C C . SER A 1 235 ? -4.173 -11.360 10.304 1.00 95.56 235 SER A C 1
ATOM 1772 O O . SER A 1 235 ? -4.356 -10.646 11.297 1.00 95.56 235 SER A O 1
ATOM 1774 N N . ARG A 1 236 ? -3.108 -12.160 10.193 1.00 92.75 236 ARG A N 1
ATOM 1775 C CA . ARG A 1 236 ? -2.059 -12.230 11.217 1.00 92.75 236 ARG A CA 1
ATOM 1776 C C . ARG A 1 236 ? -1.294 -10.913 11.283 1.00 92.75 236 ARG A C 1
ATOM 1778 O O . ARG A 1 236 ? -0.991 -10.452 12.380 1.00 92.75 236 ARG A O 1
ATOM 1785 N N . GLU A 1 237 ? -1.021 -10.318 10.128 1.00 95.06 237 GLU A N 1
ATOM 1786 C CA . GLU A 1 237 ? -0.377 -9.019 9.966 1.00 95.06 237 GLU A CA 1
ATOM 1787 C C . GLU A 1 237 ? -1.161 -7.946 10.719 1.00 95.06 237 GLU A C 1
ATOM 1789 O O . GLU A 1 237 ? -0.585 -7.239 11.539 1.00 95.06 237 GLU A O 1
ATOM 1794 N N . VAL A 1 238 ? -2.485 -7.893 10.530 1.00 97.50 238 VAL A N 1
ATOM 1795 C CA . VAL A 1 238 ? -3.359 -6.940 11.231 1.00 97.50 238 VAL A CA 1
ATOM 1796 C C . VAL A 1 238 ? -3.314 -7.159 12.742 1.00 97.50 238 VAL A C 1
ATOM 1798 O O . VAL A 1 238 ? -3.091 -6.207 13.485 1.00 97.50 238 VAL A O 1
ATOM 1801 N N . GLN A 1 239 ? -3.484 -8.400 13.220 1.00 96.56 239 GLN A N 1
ATOM 1802 C CA . GLN A 1 239 ? -3.473 -8.693 14.661 1.00 96.56 239 GLN A CA 1
ATOM 1803 C C . GLN A 1 239 ? -2.142 -8.320 15.328 1.00 96.56 239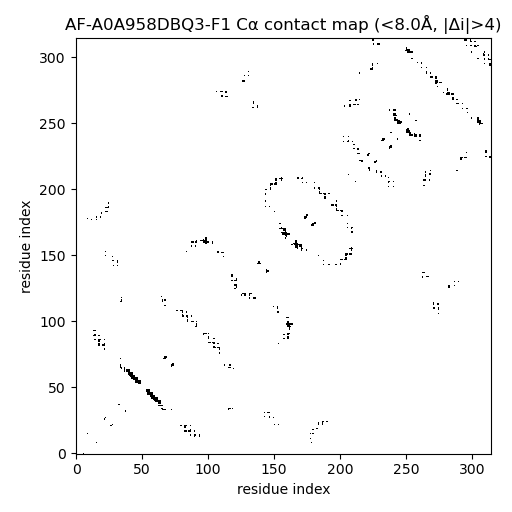 GLN A C 1
ATOM 1805 O O . GLN A 1 239 ? -2.134 -7.810 16.451 1.00 96.56 239 GLN A O 1
ATOM 1810 N N . GLN A 1 240 ? -1.022 -8.585 14.651 1.00 95.38 240 GLN A N 1
ATOM 1811 C CA . GLN A 1 240 ? 0.309 -8.215 15.127 1.00 95.38 240 GLN A CA 1
ATOM 1812 C C . GLN A 1 240 ? 0.497 -6.699 15.120 1.00 95.38 240 GLN A C 1
ATOM 1814 O O . GLN A 1 240 ? 0.964 -6.147 16.117 1.00 95.38 240 GLN A O 1
ATOM 1819 N N . PHE A 1 241 ? 0.084 -6.035 14.039 1.00 96.88 241 PHE A N 1
ATOM 1820 C CA . PHE A 1 241 ? 0.212 -4.594 13.865 1.00 96.88 241 PHE A CA 1
ATOM 1821 C C . PHE A 1 241 ? -0.555 -3.824 14.944 1.00 96.88 241 PHE A C 1
ATOM 1823 O O . PHE A 1 241 ? 0.036 -3.009 15.646 1.00 96.88 241 PHE A O 1
ATOM 1830 N N . ILE A 1 242 ? -1.828 -4.166 15.183 1.00 97.38 242 ILE A N 1
ATOM 1831 C CA . ILE A 1 242 ? -2.648 -3.528 16.233 1.00 97.38 242 ILE A CA 1
ATOM 1832 C C . ILE A 1 242 ? -2.362 -4.070 17.642 1.00 97.38 242 ILE A C 1
ATOM 1834 O O . ILE A 1 242 ? -3.033 -3.695 18.605 1.00 97.38 242 ILE A O 1
ATOM 1838 N N . ARG A 1 243 ? -1.363 -4.954 17.776 1.00 97.31 243 ARG A N 1
ATOM 1839 C CA . ARG A 1 243 ? -0.859 -5.496 19.046 1.00 97.31 243 ARG A CA 1
ATOM 1840 C C . ARG A 1 243 ? -1.958 -6.153 19.887 1.00 97.31 243 ARG A C 1
ATOM 1842 O O . ARG A 1 243 ? -2.076 -5.880 21.083 1.00 97.31 243 ARG A O 1
ATOM 1849 N N . VAL A 1 244 ? -2.757 -7.028 19.267 1.00 96.62 244 VAL A N 1
ATOM 1850 C CA . VAL A 1 244 ? -3.833 -7.742 19.970 1.00 96.62 244 VAL A CA 1
ATOM 1851 C C . VAL A 1 244 ? -3.261 -8.564 21.123 1.00 96.62 244 VAL A C 1
ATOM 1853 O O . VAL A 1 244 ? -2.387 -9.412 20.935 1.00 96.62 244 VAL A O 1
ATOM 1856 N N . ASN A 1 245 ? -3.792 -8.360 22.325 1.00 95.94 245 ASN A N 1
ATOM 1857 C CA . ASN A 1 245 ? -3.409 -9.102 23.517 1.00 95.94 245 ASN A CA 1
ATOM 1858 C C . ASN A 1 245 ? -4.636 -9.611 24.283 1.00 95.94 245 ASN A C 1
ATOM 1860 O O . ASN A 1 245 ? -5.749 -9.104 24.160 1.00 95.94 245 ASN A O 1
ATOM 1864 N N . ARG A 1 246 ? -4.434 -10.659 25.090 1.00 97.25 246 ARG A N 1
ATOM 1865 C CA . ARG A 1 246 ? -5.485 -11.229 25.939 1.00 97.25 246 ARG A CA 1
ATOM 1866 C C . ARG A 1 246 ? -5.234 -10.875 27.395 1.00 97.25 246 ARG A C 1
ATOM 1868 O O . ARG A 1 246 ? -4.202 -11.245 27.949 1.00 97.25 246 ARG A O 1
ATOM 1875 N N . TYR A 1 247 ? -6.220 -10.256 28.034 1.00 96.38 247 TYR A N 1
ATOM 1876 C CA . TYR A 1 247 ? -6.201 -9.959 29.461 1.00 96.38 247 TYR A CA 1
ATOM 1877 C C . TYR A 1 247 ? -7.537 -10.345 30.096 1.00 96.38 247 TYR A C 1
ATOM 1879 O O . TYR A 1 247 ? -8.599 -9.944 29.630 1.00 96.38 247 TYR A O 1
ATOM 1887 N N . GLY A 1 248 ? -7.503 -11.190 31.131 1.00 93.94 248 GLY A N 1
ATOM 1888 C CA . GLY A 1 248 ? -8.723 -11.633 31.821 1.00 93.94 248 GLY A CA 1
ATOM 1889 C C . GLY A 1 248 ? -9.727 -12.378 30.930 1.00 93.94 248 GLY A C 1
ATOM 1890 O O . GLY A 1 248 ? -10.921 -12.348 31.198 1.00 93.94 248 GLY A O 1
ATOM 1891 N N . GLY A 1 249 ? -9.263 -13.018 29.851 1.00 95.88 249 GLY A N 1
ATOM 1892 C CA . GLY A 1 249 ? -10.125 -13.685 28.869 1.00 95.88 249 GLY A CA 1
ATOM 1893 C C . GLY A 1 249 ? -10.654 -12.773 27.758 1.00 95.88 249 GLY A C 1
ATOM 1894 O O . GLY A 1 249 ? -11.111 -13.300 26.749 1.00 95.88 249 GLY A O 1
ATOM 1895 N N . VAL A 1 250 ? -10.497 -11.453 27.875 1.00 97.31 250 VAL A N 1
ATOM 1896 C CA . VAL A 1 250 ? -10.930 -10.459 26.881 1.00 97.31 250 VAL A CA 1
ATOM 1897 C C . VAL A 1 250 ? -9.768 -10.105 25.951 1.00 97.31 250 VAL A C 1
ATOM 1899 O O . VAL A 1 250 ? -8.616 -10.043 26.388 1.00 97.31 250 VAL A O 1
ATOM 1902 N N . LEU A 1 251 ? -10.064 -9.922 24.662 1.00 97.62 251 LEU A N 1
ATOM 1903 C CA . LEU A 1 251 ? -9.100 -9.454 23.667 1.00 97.62 251 LEU A CA 1
ATOM 1904 C C . LEU A 1 251 ? -9.134 -7.930 23.579 1.00 97.62 251 LEU A C 1
ATOM 1906 O O . LEU A 1 251 ? -10.196 -7.349 23.346 1.00 97.62 251 LEU A O 1
ATOM 1910 N N . TYR A 1 252 ? -7.968 -7.313 23.729 1.00 98.06 252 TYR A N 1
ATOM 1911 C CA . TYR A 1 252 ? -7.766 -5.881 23.567 1.00 98.06 252 TYR A CA 1
ATOM 1912 C C . TYR A 1 252 ? -6.826 -5.613 22.396 1.00 98.06 252 TYR A C 1
ATOM 1914 O O . TYR A 1 252 ? -6.018 -6.470 22.038 1.00 98.06 252 TYR A O 1
ATOM 1922 N N . PHE A 1 253 ? -6.938 -4.430 21.806 1.00 98.06 253 PHE A N 1
ATOM 1923 C CA . PHE A 1 253 ? -6.015 -3.920 20.795 1.00 98.06 253 PHE A CA 1
ATOM 1924 C C . PHE A 1 253 ? -5.437 -2.575 21.246 1.00 98.06 253 PHE A C 1
ATOM 1926 O O . PHE A 1 253 ? -5.993 -1.904 22.117 1.00 98.06 253 PHE A O 1
ATOM 1933 N N . ASN A 1 254 ? -4.295 -2.184 20.688 1.00 97.81 254 ASN A N 1
ATOM 1934 C CA . ASN A 1 254 ? -3.705 -0.878 20.953 1.00 97.81 254 ASN A CA 1
ATOM 1935 C C . ASN A 1 254 ? -4.402 0.204 20.109 1.00 97.81 254 ASN A C 1
ATOM 1937 O O . ASN A 1 254 ? -4.537 0.046 18.898 1.00 97.81 254 ASN A O 1
ATOM 1941 N N . LYS A 1 255 ? -4.826 1.295 20.760 1.00 96.00 255 LYS A N 1
ATOM 1942 C CA . LYS A 1 255 ? -5.548 2.409 20.132 1.00 96.00 255 LYS A CA 1
ATOM 1943 C C . LYS A 1 255 ? -4.747 3.035 18.996 1.00 96.00 255 LYS A C 1
ATOM 1945 O O . LYS A 1 255 ? -5.226 3.079 17.871 1.00 96.00 255 LYS A O 1
ATOM 1950 N N . GLU A 1 256 ? -3.533 3.486 19.296 1.00 95.56 256 GLU A N 1
ATOM 1951 C CA . GLU A 1 256 ? -2.711 4.255 18.362 1.00 95.56 256 GLU A CA 1
ATOM 1952 C C . GLU A 1 256 ? -2.358 3.416 17.126 1.00 95.56 256 GLU A C 1
ATOM 1954 O O . GLU A 1 256 ? -2.443 3.891 15.999 1.00 95.56 256 GLU A O 1
ATOM 1959 N N . ALA A 1 257 ? -2.041 2.133 17.319 1.00 96.31 257 ALA A N 1
ATOM 1960 C CA . ALA A 1 257 ? -1.772 1.214 16.219 1.00 96.31 257 ALA A CA 1
ATOM 1961 C C . ALA A 1 257 ? -3.019 0.907 15.370 1.00 96.31 257 ALA A C 1
ATOM 1963 O O . ALA A 1 257 ? -2.904 0.681 14.169 1.00 96.31 257 ALA A O 1
ATOM 1964 N N . TYR A 1 258 ? -4.217 0.900 15.960 1.00 97.69 258 TYR A N 1
ATOM 1965 C CA . TYR A 1 258 ? -5.460 0.737 15.201 1.00 97.69 258 TYR A CA 1
ATOM 1966 C C . TYR A 1 258 ? -5.812 1.990 14.386 1.00 97.69 258 TYR A C 1
ATOM 1968 O O . TYR A 1 258 ? -6.256 1.877 13.244 1.00 97.69 258 TYR A O 1
ATOM 1976 N N . GLU A 1 259 ? -5.567 3.180 14.939 1.00 95.56 259 GLU A N 1
ATOM 1977 C CA . GLU A 1 259 ? -5.695 4.449 14.211 1.00 95.56 259 GLU A CA 1
ATOM 1978 C C . GLU A 1 259 ? -4.740 4.482 13.010 1.00 95.56 259 GLU A C 1
ATOM 1980 O O . GLU A 1 259 ? -5.170 4.738 11.886 1.00 95.56 259 GLU A O 1
ATOM 1985 N N . GLN A 1 260 ? -3.477 4.095 13.219 1.00 95.38 260 GLN A N 1
ATOM 1986 C CA . GLN A 1 260 ? -2.494 3.969 12.140 1.00 95.38 260 GLN A CA 1
ATOM 1987 C C . GLN A 1 260 ? -2.880 2.913 11.100 1.00 95.38 260 GLN A C 1
ATOM 1989 O O . GLN A 1 260 ? -2.658 3.128 9.913 1.00 95.38 260 GLN A O 1
ATOM 1994 N N . LEU A 1 261 ? -3.470 1.783 11.509 1.00 97.25 261 LEU A N 1
ATOM 1995 C CA . LEU A 1 261 ? -3.957 0.769 10.569 1.00 97.25 261 LEU A CA 1
ATOM 1996 C C . LEU A 1 261 ? -4.974 1.384 9.605 1.00 97.25 261 LEU A C 1
ATOM 1998 O O . LEU A 1 261 ? -4.853 1.206 8.397 1.00 97.25 261 LEU A O 1
ATOM 2002 N N . CYS A 1 262 ? -5.970 2.098 10.134 1.00 96.25 262 CYS A N 1
ATOM 2003 C CA . CYS A 1 262 ? -7.009 2.706 9.309 1.00 96.25 262 CYS A CA 1
ATOM 2004 C C . CYS A 1 262 ? -6.425 3.772 8.374 1.00 96.25 262 CYS A C 1
ATOM 2006 O O . CYS A 1 262 ? -6.784 3.796 7.201 1.00 96.25 262 CYS A O 1
ATOM 2008 N N . ALA A 1 263 ? -5.491 4.593 8.864 1.00 95.06 263 ALA A N 1
ATOM 2009 C CA . ALA A 1 263 ? -4.811 5.592 8.044 1.00 95.06 263 ALA A CA 1
ATOM 2010 C C . ALA A 1 263 ? -4.017 4.951 6.890 1.00 95.06 263 ALA A C 1
ATOM 2012 O O . ALA A 1 263 ? -4.163 5.349 5.737 1.00 95.06 263 ALA A O 1
ATOM 2013 N N . TRP A 1 264 ? -3.252 3.890 7.163 1.00 97.12 264 TRP A N 1
ATOM 2014 C CA . TRP A 1 264 ? -2.496 3.172 6.135 1.00 97.12 264 TRP A CA 1
ATOM 2015 C C . TRP A 1 264 ? -3.384 2.456 5.112 1.00 97.12 264 TRP A C 1
ATOM 2017 O O . TRP A 1 264 ? -3.036 2.414 3.936 1.00 97.12 264 TRP A O 1
ATOM 2027 N N . LEU A 1 265 ? -4.534 1.910 5.521 1.00 97.12 265 LEU A N 1
ATOM 2028 C CA . LEU A 1 265 ? -5.467 1.231 4.610 1.00 97.12 265 LEU A CA 1
ATOM 2029 C C . LEU A 1 265 ? -6.152 2.180 3.614 1.00 97.12 265 LEU A C 1
ATOM 2031 O O . LEU A 1 265 ? -6.670 1.703 2.601 1.00 97.12 265 LEU A O 1
ATOM 2035 N N . LEU A 1 266 ? -6.156 3.492 3.874 1.00 96.25 266 LEU A N 1
ATOM 2036 C CA . LEU A 1 266 ? -6.698 4.486 2.948 1.00 96.25 266 LEU A CA 1
ATOM 2037 C C . LEU A 1 266 ? -5.811 4.654 1.707 1.00 96.25 266 LEU A C 1
ATOM 2039 O O . LEU A 1 266 ? -6.333 4.806 0.609 1.00 96.25 266 LEU A O 1
ATOM 2043 N N . LEU A 1 267 ? -4.489 4.559 1.862 1.00 96.19 267 LEU A N 1
ATOM 2044 C CA . LEU A 1 267 ? -3.528 4.749 0.775 1.00 96.19 267 LEU A CA 1
ATOM 2045 C C . LEU A 1 267 ? -3.787 3.837 -0.445 1.00 96.19 267 LEU A C 1
ATOM 2047 O O . LEU A 1 267 ? -4.041 4.372 -1.523 1.00 96.19 267 LEU A O 1
ATOM 2051 N N . PRO A 1 268 ? -3.801 2.491 -0.319 1.00 96.38 268 PRO A N 1
ATOM 2052 C CA . PRO A 1 268 ? -4.086 1.620 -1.458 1.00 96.38 268 PRO A CA 1
ATOM 2053 C C . PRO A 1 268 ? -5.495 1.832 -2.014 1.00 96.38 268 PRO A C 1
ATOM 2055 O O . PRO A 1 268 ? -5.703 1.638 -3.201 1.00 96.38 268 PRO A O 1
ATOM 2058 N N . ALA A 1 269 ? -6.458 2.231 -1.177 1.00 95.88 269 ALA A N 1
ATOM 2059 C CA . ALA A 1 269 ? -7.828 2.497 -1.599 1.00 95.88 269 ALA A CA 1
ATOM 2060 C C . ALA A 1 269 ? -7.944 3.735 -2.495 1.00 95.88 269 ALA A C 1
ATOM 2062 O O . ALA A 1 269 ? -8.765 3.731 -3.406 1.00 95.88 269 ALA A O 1
ATOM 2063 N N . VAL A 1 270 ? -7.151 4.776 -2.239 1.00 96.94 270 VAL A N 1
ATOM 2064 C CA . VAL A 1 270 ? -7.118 5.983 -3.073 1.00 96.94 270 VAL A CA 1
ATOM 2065 C C . VAL A 1 270 ? -6.337 5.719 -4.356 1.00 96.94 270 VAL A C 1
ATOM 2067 O O . VAL A 1 270 ? -6.870 5.959 -5.435 1.00 96.94 270 VAL A O 1
ATOM 2070 N N . VAL A 1 271 ? -5.127 5.157 -4.243 1.00 96.88 271 VAL A N 1
ATOM 2071 C CA . VAL A 1 271 ? -4.261 4.887 -5.403 1.00 96.88 271 VAL A CA 1
ATOM 2072 C C . VAL A 1 271 ? -4.947 3.954 -6.402 1.00 96.88 271 VAL A C 1
ATOM 2074 O O . VAL A 1 271 ? -4.991 4.257 -7.587 1.00 96.88 271 VAL A O 1
ATOM 2077 N N . ASP A 1 272 ? -5.550 2.860 -5.928 1.00 96.06 272 ASP A N 1
ATOM 2078 C CA . ASP A 1 272 ? -6.286 1.921 -6.783 1.00 96.06 272 ASP A CA 1
ATOM 2079 C C . ASP A 1 272 ? -7.470 2.580 -7.501 1.00 96.06 272 ASP A C 1
ATOM 2081 O O . ASP A 1 272 ? -7.667 2.352 -8.691 1.00 96.06 272 ASP A O 1
ATOM 2085 N N . SER A 1 273 ? -8.250 3.408 -6.798 1.00 96.31 273 SER A N 1
ATOM 2086 C CA . SER A 1 273 ? -9.405 4.077 -7.400 1.00 96.31 273 SER A CA 1
ATOM 2087 C C . SER A 1 273 ? -8.987 5.068 -8.484 1.00 96.31 273 SER A C 1
ATOM 2089 O O . SER A 1 273 ? -9.572 5.058 -9.560 1.00 96.31 273 SER A O 1
ATOM 2091 N N . LEU A 1 274 ? -7.994 5.919 -8.212 1.00 96.69 274 LEU A N 1
ATOM 2092 C CA . LEU A 1 274 ? -7.566 6.961 -9.149 1.00 96.69 274 LEU A CA 1
ATOM 2093 C C . LEU A 1 274 ? -6.829 6.385 -10.365 1.00 96.69 274 LEU A C 1
ATOM 2095 O O . LEU A 1 274 ? -7.030 6.868 -11.473 1.00 96.69 274 LEU A O 1
ATOM 2099 N N . ALA A 1 275 ? -6.024 5.334 -10.180 1.00 94.88 275 ALA A N 1
ATOM 2100 C CA . ALA A 1 275 ? -5.267 4.731 -11.276 1.00 94.88 275 ALA A CA 1
ATOM 2101 C C . ALA A 1 275 ? -6.147 3.898 -12.228 1.00 94.88 275 ALA A C 1
ATOM 2103 O O . ALA A 1 275 ? -5.844 3.793 -13.414 1.00 94.88 275 ALA A O 1
ATOM 2104 N N . ASN A 1 276 ? -7.233 3.294 -11.727 1.00 93.56 276 ASN A N 1
ATOM 2105 C CA . ASN A 1 276 ? -7.983 2.276 -12.473 1.00 93.56 276 ASN A CA 1
ATOM 2106 C C . ASN A 1 276 ? -9.407 2.681 -12.874 1.00 93.56 276 ASN A C 1
ATOM 2108 O O . ASN A 1 276 ? -10.077 1.909 -13.571 1.00 93.56 276 ASN A O 1
ATOM 2112 N N . LEU A 1 277 ? -9.903 3.845 -12.443 1.00 94.94 277 LEU A N 1
ATOM 2113 C CA . LEU A 1 277 ? -11.27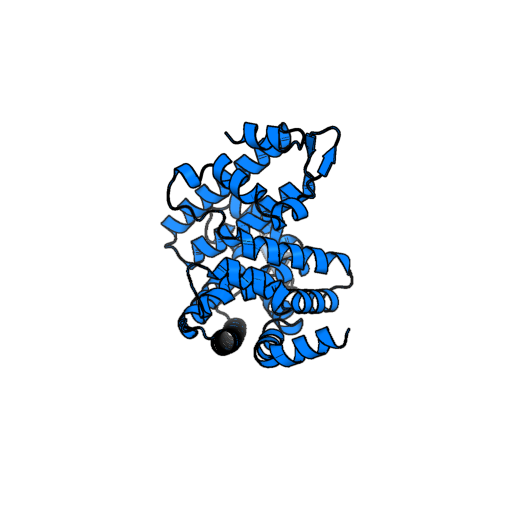3 4.282 -12.714 1.00 94.94 277 LEU A CA 1
ATOM 2114 C C . LEU A 1 277 ? -11.328 5.675 -13.345 1.00 94.94 277 LEU A C 1
ATOM 2116 O O . LEU A 1 277 ? -10.461 6.510 -13.097 1.00 94.94 277 LEU A O 1
ATOM 2120 N N . PRO A 1 278 ? -12.383 5.964 -14.128 1.00 95.56 278 PRO A N 1
ATOM 2121 C CA . PRO A 1 278 ? -12.726 7.335 -14.475 1.00 95.56 278 PRO A CA 1
ATOM 2122 C C . PRO A 1 278 ? -12.943 8.184 -13.220 1.00 95.56 278 PRO A C 1
ATOM 2124 O O . PRO A 1 278 ? -13.437 7.689 -12.211 1.00 95.56 278 PRO A O 1
ATOM 2127 N N . GLU A 1 279 ? -12.649 9.477 -13.324 1.00 93.69 279 GLU A N 1
ATOM 2128 C CA . GLU A 1 279 ? -12.676 10.437 -12.214 1.00 93.69 279 GLU A CA 1
ATOM 2129 C C . GLU A 1 279 ? -13.952 10.372 -11.350 1.00 93.69 279 GLU A C 1
ATOM 2131 O O . GLU A 1 279 ? -13.871 10.234 -10.132 1.00 93.69 279 GLU A O 1
ATOM 2136 N N . GLU A 1 280 ? -15.135 10.395 -11.975 1.00 93.88 280 GLU A N 1
ATOM 2137 C CA . GLU A 1 280 ? -16.430 10.358 -11.273 1.00 93.88 280 GLU A CA 1
ATOM 2138 C C . GLU A 1 280 ? -16.608 9.065 -10.453 1.00 93.88 280 GLU A C 1
ATOM 2140 O O . GLU A 1 280 ? -16.961 9.113 -9.271 1.00 93.88 280 GLU A O 1
ATOM 2145 N N . ASP A 1 281 ? -16.289 7.914 -11.056 1.00 96.25 281 ASP A N 1
ATOM 2146 C CA . ASP A 1 281 ? -16.366 6.602 -10.405 1.00 96.25 281 ASP A CA 1
ATOM 2147 C C . ASP A 1 281 ? -15.300 6.465 -9.301 1.00 96.25 281 ASP A C 1
ATOM 2149 O O . ASP A 1 281 ? -15.547 5.856 -8.254 1.00 96.25 281 ASP A O 1
ATOM 2153 N N . ALA A 1 282 ? -14.112 7.042 -9.518 1.00 96.50 282 ALA A N 1
ATOM 2154 C CA . ALA A 1 282 ? -13.024 7.056 -8.551 1.00 96.50 282 ALA A CA 1
ATOM 2155 C C . ALA A 1 282 ? -13.420 7.843 -7.296 1.00 96.50 282 ALA A C 1
ATOM 2157 O O . ALA A 1 282 ? -13.271 7.327 -6.186 1.00 96.50 282 ALA A O 1
ATOM 2158 N N . VAL A 1 283 ? -13.986 9.045 -7.458 1.00 96.88 283 VAL A N 1
ATOM 2159 C CA . VAL A 1 283 ? -14.462 9.885 -6.347 1.00 96.88 283 VAL A CA 1
ATOM 2160 C C . VAL A 1 283 ? -15.540 9.163 -5.544 1.00 96.88 283 VAL A C 1
ATOM 2162 O O . VAL A 1 283 ? -15.411 9.052 -4.322 1.00 96.88 283 VAL A O 1
ATOM 2165 N N . GLU A 1 284 ? -16.571 8.619 -6.202 1.00 95.38 284 GLU A N 1
ATOM 2166 C CA . GLU A 1 284 ? -17.640 7.876 -5.518 1.00 95.38 284 GLU A CA 1
ATOM 2167 C C . GLU A 1 284 ? -17.060 6.720 -4.689 1.00 95.38 284 GLU A C 1
ATOM 2169 O O . GLU A 1 284 ? -17.370 6.558 -3.502 1.00 95.38 284 GLU A O 1
ATOM 2174 N N . GLN A 1 285 ? -16.159 5.947 -5.293 1.00 95.00 285 GLN A N 1
ATOM 2175 C CA . GLN A 1 285 ? -15.561 4.787 -4.653 1.00 95.00 285 GLN A CA 1
ATOM 2176 C C . GLN A 1 285 ? -14.624 5.157 -3.496 1.00 95.00 285 GLN A C 1
ATOM 2178 O O . GLN A 1 285 ? -14.624 4.481 -2.464 1.00 95.00 285 GLN A O 1
ATOM 2183 N N . ILE A 1 286 ? -13.838 6.226 -3.628 1.00 97.00 286 ILE A N 1
ATOM 2184 C CA . ILE A 1 286 ? -12.972 6.732 -2.557 1.00 97.00 286 ILE A CA 1
ATOM 2185 C C . ILE A 1 286 ? -13.817 7.186 -1.367 1.00 97.00 286 ILE A C 1
ATOM 2187 O O . ILE A 1 286 ? -13.498 6.838 -0.228 1.00 97.00 286 ILE A O 1
ATOM 2191 N N . VAL A 1 287 ? -14.919 7.901 -1.611 1.00 96.19 287 VAL A N 1
ATOM 2192 C CA . VAL A 1 287 ? -15.841 8.340 -0.555 1.00 96.19 287 VAL A CA 1
ATOM 2193 C C . VAL A 1 287 ? -16.471 7.140 0.161 1.00 96.19 287 VAL A C 1
ATOM 2195 O O . VAL A 1 287 ? -16.500 7.122 1.395 1.00 96.19 287 VAL A O 1
ATOM 2198 N N . GLU A 1 288 ? -16.909 6.106 -0.568 1.00 94.44 288 GLU A N 1
ATOM 2199 C CA . GLU A 1 288 ? -17.434 4.864 0.027 1.00 94.44 288 GLU A CA 1
ATOM 2200 C C . GLU A 1 288 ? -16.380 4.183 0.920 1.00 94.44 288 GLU A C 1
ATOM 2202 O O . GLU A 1 288 ? -16.650 3.855 2.082 1.00 94.44 288 GLU A O 1
ATOM 2207 N N . ARG A 1 289 ? -15.157 4.001 0.404 1.00 95.25 289 ARG A N 1
ATOM 2208 C CA . ARG A 1 289 ? -14.047 3.356 1.125 1.00 95.25 289 ARG A CA 1
ATOM 2209 C C . ARG A 1 289 ? -13.649 4.169 2.366 1.00 95.25 289 ARG A C 1
ATOM 2211 O O . ARG A 1 289 ? -13.507 3.607 3.455 1.00 95.25 289 ARG A O 1
ATOM 2218 N N . HIS A 1 290 ? -13.542 5.490 2.250 1.00 96.25 290 HIS A N 1
ATOM 2219 C CA . HIS A 1 290 ? -13.242 6.369 3.378 1.00 96.25 290 HIS A CA 1
ATOM 2220 C C . HIS A 1 290 ? -14.329 6.307 4.461 1.00 96.25 290 HIS A C 1
ATOM 2222 O O . HIS A 1 290 ? -14.005 6.192 5.643 1.00 96.25 290 HIS A O 1
ATOM 2228 N N . ALA A 1 291 ? -15.612 6.283 4.083 1.00 95.56 291 ALA A N 1
ATOM 2229 C CA . ALA A 1 291 ? -16.720 6.166 5.032 1.00 95.56 291 ALA A CA 1
ATOM 2230 C C . ALA A 1 291 ? -16.668 4.861 5.848 1.00 95.56 291 ALA A C 1
ATOM 2232 O O . ALA A 1 291 ? -16.965 4.864 7.046 1.00 95.56 291 ALA A O 1
ATOM 2233 N N . VAL A 1 292 ? -16.242 3.748 5.236 1.00 96.31 292 VAL A N 1
ATOM 2234 C CA . VAL A 1 292 ? -16.012 2.492 5.966 1.00 96.31 292 VAL A CA 1
ATOM 2235 C C . VAL A 1 292 ? -14.925 2.675 7.024 1.00 96.31 292 VAL A C 1
ATOM 2237 O O . VAL A 1 292 ? -15.155 2.334 8.184 1.00 96.31 292 VAL A O 1
ATOM 2240 N N . LEU A 1 293 ? -13.771 3.243 6.661 1.00 96.12 293 LEU A N 1
ATOM 2241 C CA . LEU A 1 293 ? -12.660 3.465 7.595 1.00 96.12 293 LEU A CA 1
ATOM 2242 C C . LEU A 1 293 ? -13.031 4.437 8.724 1.00 96.12 293 LEU A C 1
ATOM 2244 O O . LEU A 1 293 ? -12.705 4.171 9.881 1.00 96.12 293 LEU A O 1
ATOM 2248 N N . GLN A 1 294 ? -13.788 5.497 8.430 1.00 95.50 294 GLN A N 1
ATOM 2249 C CA . GLN A 1 294 ? -14.322 6.401 9.454 1.00 95.50 294 GLN A CA 1
ATOM 2250 C C . GLN A 1 294 ? -15.231 5.657 10.433 1.00 95.50 294 GLN A C 1
ATOM 2252 O O . GLN A 1 294 ? -15.059 5.770 11.647 1.00 95.50 294 GLN A O 1
ATOM 2257 N N . LYS A 1 295 ? -16.122 4.788 9.938 1.00 96.62 295 LYS A N 1
ATOM 2258 C CA . LYS A 1 295 ? -16.978 3.984 10.818 1.00 96.62 295 LYS A CA 1
ATOM 2259 C C . LYS A 1 295 ? -16.175 3.041 11.721 1.00 96.62 295 LYS A C 1
ATOM 2261 O O . LYS A 1 295 ? -16.535 2.837 12.884 1.00 96.62 295 LYS A O 1
ATOM 2266 N N . LEU A 1 296 ? -15.090 2.466 11.199 1.00 96.88 296 LEU A N 1
ATOM 2267 C CA . LEU A 1 296 ? -14.168 1.627 11.968 1.00 96.88 296 LEU A CA 1
ATOM 2268 C C . LEU A 1 296 ? -13.441 2.417 13.066 1.00 96.88 296 LEU A C 1
ATOM 2270 O O . LEU A 1 296 ? -13.275 1.895 14.173 1.00 96.88 296 LEU A O 1
ATOM 2274 N N . LEU A 1 297 ? -13.022 3.651 12.776 1.00 95.19 297 LEU A N 1
ATOM 2275 C CA . LEU A 1 297 ? -12.379 4.556 13.732 1.00 95.19 297 LEU A CA 1
ATOM 2276 C C . LEU A 1 297 ? -13.348 5.002 14.833 1.00 95.19 297 LEU A C 1
ATOM 2278 O O . LEU A 1 297 ? -13.016 4.879 16.012 1.00 95.19 297 LEU A O 1
ATOM 2282 N N . GLU A 1 298 ? -14.560 5.431 14.479 1.00 95.25 298 GLU A N 1
ATOM 2283 C CA . GLU A 1 298 ? -15.602 5.832 15.435 1.00 95.25 298 GLU A CA 1
ATOM 2284 C C . GLU A 1 298 ? -15.920 4.710 16.435 1.00 95.25 298 GLU A C 1
ATOM 2286 O O . GLU A 1 298 ? -15.885 4.913 17.652 1.00 95.25 298 GLU A O 1
ATOM 2291 N N . ALA A 1 299 ? -16.153 3.489 15.937 1.00 96.56 299 ALA A N 1
ATOM 2292 C CA . ALA A 1 299 ? -16.463 2.336 16.781 1.00 96.56 299 ALA A CA 1
ATOM 2293 C C . ALA A 1 299 ? -15.310 1.972 17.733 1.00 96.56 299 ALA A C 1
ATOM 2295 O O . ALA A 1 299 ? -15.536 1.434 18.822 1.00 96.56 299 ALA A O 1
ATOM 2296 N N . SER A 1 300 ? -14.063 2.278 17.357 1.00 94.12 300 SER A N 1
ATOM 2297 C CA . SER A 1 300 ? -12.895 2.008 18.196 1.00 94.12 300 SER A CA 1
ATOM 2298 C C . SER A 1 300 ? -12.909 2.811 19.492 1.00 94.12 300 SER A C 1
ATOM 2300 O O . SER A 1 300 ? -12.661 2.231 20.555 1.00 94.12 300 SER A O 1
ATOM 2302 N N . ALA A 1 301 ? -13.304 4.086 19.433 1.00 87.19 301 ALA A N 1
ATOM 2303 C CA . ALA A 1 301 ? -13.379 4.963 20.597 1.00 87.19 301 ALA A CA 1
ATOM 2304 C C . ALA A 1 301 ? -14.423 4.470 21.614 1.00 87.19 301 ALA A C 1
ATOM 2306 O O . ALA A 1 301 ? -14.183 4.481 22.823 1.00 87.19 301 ALA A O 1
ATOM 2307 N N . GLU A 1 302 ? -15.557 3.963 21.127 1.00 92.06 302 GLU A N 1
ATOM 2308 C CA . GLU A 1 302 ? -16.659 3.467 21.959 1.00 92.06 302 GLU A CA 1
ATOM 2309 C C . GLU A 1 302 ? -16.414 2.050 22.503 1.00 92.06 302 GLU A C 1
ATOM 2311 O O . GLU A 1 302 ? -16.948 1.666 23.548 1.00 92.06 302 GLU A O 1
ATOM 2316 N N . SER A 1 303 ? -15.558 1.266 21.839 1.00 95.31 303 SER A N 1
ATOM 2317 C CA . SER A 1 303 ? -15.293 -0.133 22.196 1.00 95.31 303 SER A CA 1
ATOM 2318 C C . SER A 1 303 ? -14.527 -0.319 23.512 1.00 95.31 303 SER A C 1
ATOM 2320 O O . SER A 1 303 ? -14.420 -1.439 24.021 1.00 95.31 303 SER A O 1
ATOM 2322 N N . GLY A 1 304 ? -13.940 0.749 24.065 1.00 93.56 304 GLY A N 1
ATOM 2323 C CA . GLY A 1 304 ? -12.955 0.635 25.144 1.00 93.56 304 GLY A CA 1
ATOM 2324 C C . GLY A 1 304 ? -11.768 -0.255 24.750 1.00 93.56 304 GLY A C 1
ATOM 2325 O O . GLY A 1 304 ? -11.224 -0.965 25.600 1.00 93.56 304 GLY A O 1
ATOM 2326 N N . TYR A 1 305 ? -11.443 -0.258 23.454 1.00 95.69 305 TYR A N 1
ATOM 2327 C CA . TYR A 1 305 ? -10.389 -1.030 22.796 1.00 95.69 305 TYR A CA 1
ATOM 2328 C C . TYR A 1 305 ? -10.510 -2.550 22.960 1.00 95.69 305 TYR A C 1
ATOM 2330 O O . TYR A 1 305 ? -9.510 -3.266 22.965 1.00 95.69 305 TYR A O 1
ATOM 2338 N N . GLN A 1 306 ? -11.740 -3.051 23.114 1.00 97.50 306 GLN A N 1
ATOM 2339 C CA . GLN A 1 306 ? -12.047 -4.482 23.164 1.00 97.50 306 GLN A CA 1
ATOM 2340 C C . GLN A 1 306 ? -12.500 -4.966 21.790 1.00 97.50 306 GLN A C 1
ATOM 2342 O O . GLN A 1 306 ? -13.413 -4.389 21.203 1.00 97.50 306 GLN A O 1
ATOM 2347 N N . VAL A 1 307 ? -11.916 -6.064 21.308 1.00 97.19 307 VAL A N 1
ATOM 2348 C CA . VAL A 1 307 ? -12.196 -6.598 19.962 1.00 97.19 307 VAL A CA 1
ATOM 2349 C C . VAL A 1 307 ? -13.677 -6.949 19.784 1.00 97.19 307 VAL A C 1
ATOM 2351 O O . VAL A 1 307 ? -14.276 -6.586 18.775 1.00 97.19 307 VAL A O 1
ATOM 2354 N N . ASP A 1 308 ? -14.291 -7.596 20.778 1.00 96.94 308 ASP A N 1
ATOM 2355 C CA . ASP A 1 308 ? -15.702 -8.001 20.698 1.00 96.94 308 ASP A CA 1
ATOM 2356 C C . ASP A 1 308 ? -16.639 -6.785 20.620 1.00 96.94 308 ASP A C 1
ATOM 2358 O O . ASP A 1 308 ? -17.560 -6.761 19.807 1.00 96.94 308 ASP A O 1
ATOM 2362 N N . LYS A 1 309 ? -16.365 -5.735 21.406 1.00 97.50 309 LYS A N 1
ATOM 2363 C CA . LYS A 1 309 ? -17.156 -4.495 21.390 1.00 97.50 309 LYS A CA 1
ATOM 2364 C C . LYS A 1 309 ? -16.941 -3.681 20.121 1.00 97.50 309 LYS A C 1
ATOM 2366 O O . LYS A 1 309 ? -17.880 -3.060 19.640 1.00 97.50 309 LYS A O 1
ATOM 2371 N N . LEU A 1 310 ? -15.726 -3.691 19.574 1.00 97.62 310 LEU A N 1
ATOM 2372 C CA . LEU A 1 310 ? -15.436 -3.065 18.288 1.00 97.62 310 LEU A CA 1
ATOM 2373 C C . LEU A 1 310 ? -16.270 -3.724 17.182 1.00 97.62 310 LEU A C 1
ATOM 2375 O O . LEU A 1 310 ? -16.931 -3.026 16.421 1.00 97.62 310 LEU A O 1
ATOM 2379 N N . LEU A 1 311 ? -16.303 -5.063 17.143 1.00 96.94 311 LEU A N 1
ATOM 2380 C CA . LEU A 1 311 ? -17.143 -5.815 16.209 1.00 96.94 311 LEU A CA 1
ATOM 2381 C C . LEU A 1 311 ? -18.634 -5.513 16.391 1.00 96.94 311 LEU A C 1
ATOM 2383 O O . LEU A 1 311 ? -19.356 -5.482 15.403 1.00 96.94 311 LEU A O 1
ATOM 2387 N N . GLU A 1 312 ? -19.105 -5.304 17.621 1.00 96.44 312 GLU A N 1
ATOM 2388 C CA . GLU A 1 312 ? -20.489 -4.899 17.894 1.00 96.44 312 GLU A CA 1
ATOM 2389 C C . GLU A 1 312 ? -20.797 -3.472 17.422 1.00 96.44 312 GLU A C 1
ATOM 2391 O O . GLU A 1 312 ? -21.867 -3.256 16.858 1.00 96.44 312 GLU A O 1
ATOM 2396 N N . GLY A 1 313 ? -19.872 -2.524 17.601 1.00 95.69 313 GLY A N 1
ATOM 2397 C CA . GLY A 1 313 ? -20.058 -1.113 17.238 1.00 95.69 313 GLY A CA 1
ATOM 2398 C C . GLY A 1 313 ? -20.095 -0.829 15.731 1.00 95.69 313 GLY A C 1
ATOM 2399 O O . GLY A 1 313 ? -20.552 0.237 15.317 1.00 95.69 313 GLY A O 1
ATOM 2400 N N . VAL A 1 314 ? -19.638 -1.777 14.906 1.00 95.12 314 VAL A N 1
ATOM 2401 C CA . VAL A 1 314 ? -19.642 -1.672 13.433 1.00 95.12 314 VAL A CA 1
ATOM 2402 C C . VAL A 1 314 ? -20.732 -2.514 12.757 1.00 95.12 314 VAL A C 1
ATOM 2404 O O . VAL A 1 314 ? -20.745 -2.603 11.526 1.00 95.12 314 VAL A O 1
ATOM 2407 N N . ARG A 1 315 ? -21.601 -3.173 13.539 1.00 90.25 315 ARG A N 1
ATOM 2408 C CA . ARG A 1 315 ? -22.787 -3.880 13.022 1.00 90.25 315 ARG A CA 1
ATOM 2409 C C . ARG A 1 315 ? -23.865 -2.905 12.578 1.00 90.25 315 ARG A C 1
ATOM 2411 O O . ARG A 1 315 ? -24.527 -3.246 11.575 1.00 90.25 315 ARG A O 1
#

Nearest PDB structures (foldseek):
  8imx-assembly1_S  TM=2.443E-01  e=8.635E+00  Homo sapiens

Solvent-accessible surface area (backbone atoms only — not comparable to full-atom values): 16717 Å² total; per-residue (Å²): 133,55,74,67,54,54,51,51,52,61,71,44,38,71,41,51,54,38,41,48,73,48,65,32,52,68,52,45,48,56,58,42,46,51,65,48,58,88,53,68,46,77,42,81,44,76,43,82,44,99,82,78,80,54,72,48,78,40,81,40,80,39,79,62,74,64,61,68,83,37,71,70,48,43,53,51,51,51,51,50,30,55,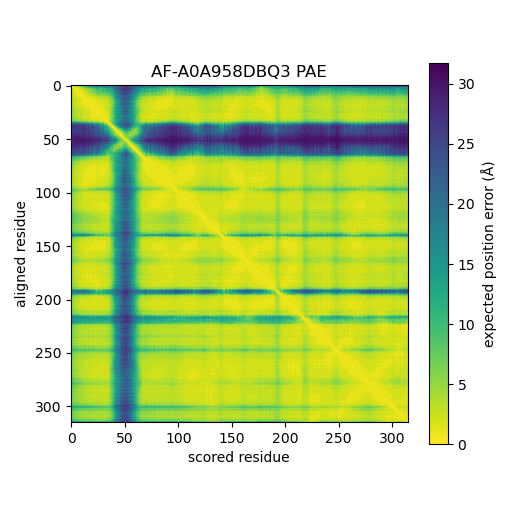34,46,28,52,26,37,47,31,46,13,69,72,70,74,28,81,35,63,37,67,61,54,23,51,54,50,42,48,36,46,55,43,57,57,47,47,86,49,34,37,76,81,36,61,94,40,38,73,58,28,53,53,48,44,67,53,54,68,67,40,70,68,42,46,44,29,51,54,55,26,68,76,37,34,56,60,20,33,23,56,37,72,89,50,6,34,63,45,20,38,48,39,30,62,78,68,42,47,42,57,51,52,31,49,36,45,37,74,70,37,98,52,69,69,56,21,57,53,34,40,51,47,30,44,35,45,21,66,48,38,67,57,78,71,50,99,44,74,79,49,58,34,47,38,43,37,51,56,54,46,68,70,35,65,55,48,36,59,62,22,50,58,43,78,57,97,89,44,50,34,44,40,64,71,42,44,54,49,49,48,56,58,55,46,52,49,45,44,31,53,27,61,55,74,40,61,68,72,62,16,52,55,50,38,52,54,54,50,52,35,45,52,47,55,54,57,19,39,72,76,22,77,39,25,53,71,43,28,54,59,58,37,105

Secondary structure (DSSP, 8-state):
--HHHHHHHHHHHHHHHHHHHHSSHHHHHHHHHHHS---EEEEEEEEE-TTSS-EEEEEEEEE----TTSHHHHHHHHHHHHHHHHHHHHHHHHHT----HHHHHHHHHHHHHHHHHGGGHHHH-GGGHHHHHHHHHHHTT-HHHHHHHHHHHTTTTGGGGT-SSSHHHHHHHHHHHTSHHHHHHHHHHHH-S-HHHHHHHHHHHHHHHHHTTSS--SSGGGSSHHHHHHHHTT-HHHHHHTT-EEETTEEE--HHHHHHHHHHHHHHHHHHHHHHS-HHHHHHHHHHHHHHHHHHHHHHHHTTTBHHHHHHHT-

Foldseek 3Di:
DDPVVVVLLVLLCLQVVLLCVQQFQVLLVVLQCLQDVPDQDQDFDWDQDPVGDDTDTDRDRDDDHRPCVDPVNVVSLVSNLVSLLSNLVSLCVSVVADAPSNVVSVLLSLLSVLLSCLCCCCVVPVLCVVLSVLLCVQCVPDSLSSLLLVLLSSQLQSLNSHPRVCRLVVSLVCVPSSVSLVVSLVRSVVNDVDSVSSVLSSLLSSLCSNCLCLCDDPDPVCNALLNSLVVLVVDPSSCVQQVWDDDPNFIFGHLVSLLSSLSSSLSSQLSVLSSPHDPVRSSVSSVSSNVSSVQLNVQCVVQVRTSVSSSVSRD

pLDDT: mean 89.34, std 14.29, range [41.16, 98.75]

Mean predicted aligned error: 6.61 Å

Sequence (315 aa):
PSIEEALAEIFLQPVLDPFRKLVNAEMLAALTEVVMPVAVEMAEVTVEEEDGDELAELDVEIVVEADLESPDVQVLLDDVQARYQTLLQAVADFAEGEGDVAALAAENRDGLETLLSLPDLAEQMPELEQVAASIAAQLGGGEMVWATALSWHFVHNLGAAVDTDEAAELSRSWLDEWLLGRLIGSVLRDMTATGGAADEAVAVVKLLTANGRWFDARTASQRTPLAVLSKLLRSREVQQFIRVNRYGGVLYFNKEAYEQLCAWLLLPAVVDSLANLPEEDAVEQIVERHAVLQKLLEASAESGYQVDKLLEGVR